Protein AF-A0A8H6ZY60-F1 (afdb_monomer)

Foldseek 3Di:
DPPPDDPVNFVVCLVPDDADAADADPPLADPPDPFPPPQPCLDPVSPPPDQDQDPCPVVVVVVVLVVLVVVCVVVVQDAADADPPFLACGPVQSVVCPQPSHFQWQQSVLSSCCSRVVSNCQQVVCCRPFFVNQNGRHGQWHFDQQDDDPDPVSDDSGNNKTFTFFDDDPRFGDDDPSSVVRGDPVSSVVNRVCCVPPRGPDMDGGGGPHPVVVVVVCVSNVNDPDPPDPDDPDDPPDDDRPDDDDDPPPDDDDPDDDDDDDDDDDD

pLDDT: mean 73.08, std 19.53, range [29.48, 95.81]

Secondary structure (DSSP, 8-state):
--TT--HHHHHHHHHTPPPPPPBPPTT-TT-----------SSTTSS-S-----TTHHHHHHHHHHHHHHHHHHTT-PPPP--TT-----HHHHHH-----B--SHHHHHHHHIIIIIHHHHHHHIIIII-TT-SS---SSEEEE----SSGGG--SSTTEEEEE--EETTEE---HHHHHHS-HHHHHHHHHHHHH-SEEEEEE---SSHHHHHHHHHHTTPPPPTTS---------PPPSS------------------------

Mean predicted aligned error: 12.68 Å

Organism: Pleurotus ostreatus (NCBI:txid5322)

Sequence (267 aa):
MNPDLTFDEKIQALLEYNPPSVQVPPGSEDVEQPLSFYDKHLSSNLGLKRVVHLPTLLHSMLKAMDTCLDFIDAHKIDLPLITHGDDFPSKCRREILNADTESIDASSIAQLYTETTGGNCEAVSPMLFLTPRCSMWLPAFGFTRNYMADNPADQAFTVEEYSVCLDIEDKDIFLYPEVKECLTDDKLQLLRRLLKRDRRLATWEFLPYTTQAIAVIQNLGGAKPSSSRTTTPFKMSTYPPIGKFHLPVFAGQKIDDIPTSSISSAA

Solvent-accessible surface area (backbone atoms only — not comparable to full-atom values): 16766 Å² total; per-residue (Å²): 131,80,89,78,68,52,70,67,55,52,52,48,56,52,75,70,57,72,73,83,70,81,34,74,55,90,89,60,77,80,70,83,63,76,79,74,78,49,70,72,46,87,41,86,87,61,53,86,87,74,88,74,73,61,87,57,51,64,59,54,54,51,52,52,51,51,53,36,51,50,50,36,61,77,66,68,54,71,66,50,75,92,56,95,87,45,58,56,66,41,69,68,56,59,68,67,53,77,61,63,42,68,26,78,37,23,61,43,45,43,47,37,42,38,72,46,57,40,50,41,44,26,13,50,50,32,28,59,74,66,24,50,75,24,78,60,38,49,53,55,42,43,75,38,72,50,59,82,42,98,44,82,90,49,54,47,70,42,98,46,34,31,29,39,26,62,43,70,48,100,93,41,78,43,61,51,69,64,54,54,73,45,41,50,72,68,55,52,51,47,52,54,52,39,52,73,74,43,49,60,77,45,77,47,78,46,63,34,80,40,77,66,47,54,49,50,56,42,52,65,64,67,51,77,75,70,94,82,62,92,70,74,77,86,71,83,78,78,71,79,70,90,65,86,81,77,74,81,80,76,74,81,78,80,91,76,86,82,85,86,79,81,88,79,88,79,135

Radius of gyration: 24.46 Å; Cα contacts (8 Å, |Δi|>4): 277; chains: 1; bounding box: 63×47×92 Å

Structure (mmCIF, N/CA/C/O backbone):
data_AF-A0A8H6ZY60-F1
#
_entry.id   AF-A0A8H6ZY60-F1
#
loop_
_atom_site.group_PDB
_atom_site.id
_atom_site.type_symbol
_atom_site.label_atom_id
_atom_site.label_alt_id
_atom_site.label_comp_id
_atom_site.label_asym_id
_atom_site.label_entity_id
_atom_site.label_seq_id
_atom_site.pdbx_PDB_ins_code
_atom_site.Cartn_x
_atom_site.Cartn_y
_atom_site.Cartn_z
_atom_site.occupancy
_atom_site.B_iso_or_equiv
_atom_site.auth_seq_id
_atom_site.auth_comp_id
_atom_site.auth_asym_id
_atom_site.auth_atom_id
_atom_site.pdbx_PDB_model_num
ATOM 1 N N . MET A 1 1 ? -12.833 21.192 -3.167 1.00 49.38 1 MET A N 1
ATOM 2 C CA . MET A 1 1 ? -13.636 19.983 -2.879 1.00 49.38 1 MET A CA 1
ATOM 3 C C . MET A 1 1 ? -14.991 20.162 -3.527 1.00 49.38 1 MET A C 1
ATOM 5 O O . MET A 1 1 ? -15.616 21.178 -3.258 1.00 49.38 1 MET A O 1
ATOM 9 N N . ASN A 1 2 ? -15.409 19.241 -4.397 1.00 44.22 2 ASN A N 1
ATOM 10 C CA . ASN A 1 2 ? -16.769 19.261 -4.928 1.00 44.22 2 ASN A CA 1
ATOM 11 C C . ASN A 1 2 ? -17.702 18.771 -3.801 1.00 44.22 2 ASN A C 1
ATOM 13 O O . ASN A 1 2 ? -17.502 17.644 -3.341 1.00 44.22 2 ASN A O 1
ATOM 17 N N . PRO A 1 3 ? -18.618 19.601 -3.280 1.00 56.59 3 PRO A N 1
ATOM 18 C CA . PRO A 1 3 ? -19.391 19.293 -2.073 1.00 56.59 3 PRO A CA 1
ATOM 19 C C . PRO A 1 3 ? -20.421 18.160 -2.240 1.00 56.59 3 PRO A C 1
ATOM 21 O O . PRO A 1 3 ? -21.046 17.781 -1.255 1.00 56.59 3 PRO A O 1
ATOM 24 N N . ASP A 1 4 ? -20.553 17.580 -3.436 1.00 66.38 4 ASP A N 1
ATOM 25 C CA . ASP A 1 4 ? -21.738 16.794 -3.798 1.00 66.38 4 ASP A CA 1
ATOM 26 C C . ASP A 1 4 ? -21.569 15.268 -3.765 1.00 66.38 4 ASP A C 1
ATOM 28 O O . ASP A 1 4 ? -22.559 14.564 -3.925 1.00 66.38 4 ASP A O 1
ATOM 32 N N . LEU A 1 5 ? -20.359 14.730 -3.556 1.00 73.06 5 LEU A N 1
ATOM 33 C CA . LEU A 1 5 ? -20.194 13.272 -3.467 1.00 73.06 5 LEU A CA 1
ATOM 34 C C . LEU A 1 5 ? -20.510 12.773 -2.054 1.00 73.06 5 LEU A C 1
ATOM 36 O O . LEU A 1 5 ? -19.875 13.185 -1.073 1.00 73.06 5 LEU A O 1
ATOM 40 N N . THR A 1 6 ? -21.451 11.840 -1.974 1.00 82.88 6 THR A N 1
ATOM 41 C CA . THR A 1 6 ? -21.757 11.042 -0.786 1.00 82.88 6 THR A CA 1
ATOM 42 C C . THR A 1 6 ? -20.541 10.217 -0.346 1.00 82.88 6 THR A C 1
ATOM 44 O O . THR A 1 6 ? -19.546 10.083 -1.064 1.00 82.88 6 THR A O 1
ATOM 47 N N . PHE A 1 7 ? -20.581 9.685 0.877 1.00 77.31 7 PHE A N 1
ATOM 48 C CA . PHE A 1 7 ? -19.508 8.834 1.394 1.00 77.31 7 PHE A CA 1
ATOM 49 C C . PHE A 1 7 ? -19.309 7.579 0.528 1.00 77.31 7 PHE A C 1
ATOM 51 O O . PHE A 1 7 ? -18.185 7.314 0.097 1.00 77.31 7 PHE A O 1
ATOM 58 N N . ASP A 1 8 ? -20.399 6.889 0.190 1.00 78.06 8 ASP A N 1
ATOM 59 C CA . ASP A 1 8 ? -20.370 5.683 -0.641 1.00 78.06 8 ASP A CA 1
ATOM 60 C C . ASP A 1 8 ? -19.771 5.965 -2.021 1.00 78.06 8 ASP A C 1
ATOM 62 O O . ASP A 1 8 ? -18.897 5.232 -2.478 1.00 78.06 8 ASP A O 1
ATOM 66 N N . GLU A 1 9 ? -20.136 7.089 -2.646 1.00 81.31 9 GLU A N 1
ATOM 67 C CA . GLU A 1 9 ? -19.557 7.498 -3.929 1.00 81.31 9 GLU A CA 1
ATOM 68 C C . GLU A 1 9 ? -18.053 7.786 -3.831 1.00 81.31 9 GLU A C 1
ATOM 70 O O . GLU A 1 9 ? -17.316 7.536 -4.784 1.00 81.31 9 GLU A O 1
ATOM 75 N N . LYS A 1 10 ? -17.554 8.294 -2.695 1.00 78.69 10 LYS A N 1
ATOM 76 C CA . LYS A 1 10 ? -16.110 8.522 -2.499 1.00 78.69 10 LYS A CA 1
ATOM 77 C C . LYS A 1 10 ? -15.341 7.211 -2.362 1.00 78.69 10 LYS A C 1
ATOM 79 O O . LYS A 1 10 ? -14.251 7.103 -2.928 1.00 78.69 10 LYS A O 1
ATOM 84 N N . ILE A 1 11 ? -15.891 6.240 -1.630 1.00 77.81 11 ILE A N 1
ATOM 85 C CA . ILE A 1 11 ? -15.303 4.902 -1.489 1.00 77.81 11 ILE A CA 1
ATOM 86 C C . ILE A 1 11 ? -15.351 4.168 -2.827 1.00 77.81 11 ILE A C 1
ATOM 88 O O . ILE A 1 11 ? -14.326 3.667 -3.283 1.00 77.81 11 ILE A O 1
ATOM 92 N N . GLN A 1 12 ? -16.491 4.186 -3.514 1.00 80.31 12 GLN A N 1
ATOM 93 C CA . GLN A 1 12 ? -16.622 3.599 -4.843 1.00 80.31 12 GLN A CA 1
ATOM 94 C C . GLN A 1 12 ? -15.644 4.238 -5.834 1.00 80.31 12 GLN A C 1
ATOM 96 O O . GLN A 1 12 ? -14.894 3.528 -6.494 1.00 80.31 12 GLN A O 1
ATOM 101 N N . ALA A 1 13 ? -15.542 5.570 -5.869 1.00 79.25 13 ALA A N 1
ATOM 102 C CA . ALA A 1 13 ? -14.594 6.264 -6.738 1.00 79.25 13 ALA A CA 1
ATOM 103 C C . ALA A 1 13 ? -13.123 5.963 -6.410 1.00 79.25 13 ALA A C 1
ATOM 105 O O . ALA A 1 13 ? -12.253 6.215 -7.242 1.00 79.25 13 ALA A O 1
ATOM 106 N N . LEU A 1 14 ? -12.809 5.519 -5.191 1.00 80.44 14 LEU A N 1
ATOM 107 C CA . LEU A 1 14 ? -11.483 5.024 -4.835 1.00 80.44 14 LEU A CA 1
ATOM 108 C C . LEU A 1 14 ? -11.280 3.585 -5.329 1.00 80.44 14 LEU A C 1
ATOM 110 O O . LEU A 1 14 ? -10.232 3.295 -5.891 1.00 80.44 14 LEU A O 1
ATOM 114 N N . LEU A 1 15 ? -12.260 2.702 -5.141 1.00 78.88 15 LEU A N 1
ATOM 115 C CA . LEU A 1 15 ? -12.177 1.304 -5.579 1.00 78.88 15 LEU A CA 1
ATOM 116 C C . LEU A 1 15 ? -12.172 1.167 -7.109 1.00 78.88 15 LEU A C 1
ATOM 118 O O . LEU A 1 15 ? -11.542 0.265 -7.649 1.00 78.88 15 LEU A O 1
ATOM 122 N N . GLU A 1 16 ? -12.841 2.082 -7.806 1.00 81.62 16 GLU A N 1
ATOM 123 C CA . GLU A 1 16 ? -12.871 2.163 -9.270 1.00 81.62 16 GLU A CA 1
ATOM 124 C C . GLU A 1 16 ? -11.718 2.994 -9.850 1.00 81.62 16 GLU A C 1
ATOM 126 O O . GLU A 1 16 ? -11.577 3.099 -11.072 1.00 81.62 16 GLU A O 1
ATOM 131 N N . TYR A 1 17 ? -10.894 3.614 -8.998 1.00 82.56 17 TYR A N 1
ATOM 132 C CA . TYR A 1 17 ? -9.758 4.393 -9.465 1.00 82.56 17 TYR A CA 1
ATOM 133 C C . TYR A 1 17 ? -8.741 3.478 -10.146 1.00 82.56 17 TYR A C 1
ATOM 135 O O . TYR A 1 17 ? -8.116 2.627 -9.515 1.00 82.56 17 TYR A O 1
ATOM 143 N N . ASN A 1 18 ? -8.533 3.720 -11.436 1.00 82.06 18 ASN A N 1
ATOM 144 C CA . ASN A 1 18 ? -7.430 3.145 -12.184 1.00 82.06 18 ASN A CA 1
ATOM 145 C C . ASN A 1 18 ? -6.310 4.189 -12.273 1.00 82.06 18 ASN A C 1
ATOM 147 O O . ASN A 1 18 ? -6.571 5.298 -12.754 1.00 82.06 18 ASN A O 1
ATOM 151 N N . PRO A 1 19 ? -5.083 3.874 -11.821 1.00 82.50 19 PRO A N 1
ATOM 152 C CA . PRO A 1 19 ? -3.960 4.782 -11.979 1.00 82.50 19 PRO A CA 1
ATOM 153 C C . PRO A 1 19 ? -3.688 5.046 -13.471 1.00 82.50 19 PRO A C 1
ATOM 155 O O . PRO A 1 19 ? -3.993 4.192 -14.315 1.00 82.50 19 PRO A O 1
ATOM 158 N N . PRO A 1 20 ? -3.124 6.215 -13.823 1.00 83.62 20 PRO A N 1
ATOM 159 C CA . PRO A 1 20 ? -2.711 6.500 -15.189 1.00 83.62 20 PRO A CA 1
ATOM 160 C C . PRO A 1 20 ? -1.810 5.395 -15.746 1.00 83.62 20 PRO A C 1
ATOM 162 O O . PRO A 1 20 ? -0.970 4.837 -15.040 1.00 83.62 20 PRO A O 1
ATOM 165 N N . SER A 1 21 ? -1.980 5.078 -17.029 1.00 84.31 21 SER A N 1
ATOM 166 C CA . SER A 1 21 ? -1.077 4.147 -17.707 1.00 84.31 21 SER A CA 1
ATOM 167 C C . SER A 1 21 ? 0.303 4.778 -17.875 1.00 84.31 21 SER A C 1
ATOM 169 O O . SER A 1 21 ? 0.403 5.958 -18.211 1.00 84.31 21 SER A O 1
ATOM 171 N N . VAL A 1 22 ? 1.350 3.972 -17.691 1.00 84.12 22 VAL A N 1
ATOM 172 C CA . VAL A 1 22 ? 2.732 4.370 -17.984 1.00 84.12 22 VAL A CA 1
ATOM 173 C C . VAL A 1 22 ? 2.845 4.733 -19.464 1.00 84.12 22 VAL A C 1
ATOM 175 O O . VAL A 1 22 ? 2.424 3.963 -20.332 1.00 84.12 22 VAL A O 1
ATOM 178 N N . GLN A 1 23 ? 3.417 5.899 -19.748 1.00 83.56 23 GLN A N 1
ATOM 179 C CA . GLN A 1 23 ? 3.698 6.382 -21.092 1.00 83.56 23 GLN A CA 1
ATOM 180 C C . GLN A 1 23 ? 5.201 6.321 -21.353 1.00 83.56 23 GLN A C 1
ATOM 182 O O . GLN A 1 23 ? 6.017 6.699 -20.515 1.00 83.56 23 GLN A O 1
ATOM 187 N N . VAL A 1 24 ? 5.558 5.835 -22.539 1.00 78.69 24 VAL A N 1
ATOM 188 C CA . VAL A 1 24 ? 6.939 5.829 -23.026 1.00 78.69 24 VAL A CA 1
ATOM 189 C C . VAL A 1 24 ? 7.181 7.159 -23.735 1.00 78.69 24 VAL A C 1
ATOM 191 O O . VAL A 1 24 ? 6.472 7.439 -24.708 1.00 78.69 24 VAL A O 1
ATOM 194 N N . PRO A 1 25 ? 8.151 7.980 -23.300 1.00 78.88 25 PRO A N 1
ATOM 195 C CA . PRO A 1 25 ? 8.424 9.256 -23.944 1.00 78.88 25 PRO A CA 1
ATOM 196 C C . PRO A 1 25 ? 8.783 9.097 -25.425 1.00 78.88 25 PRO A C 1
ATOM 198 O O . PRO A 1 25 ? 9.515 8.167 -25.794 1.00 78.88 25 PRO A O 1
ATOM 201 N N . PRO A 1 26 ? 8.332 10.008 -26.299 1.00 74.69 26 PRO A N 1
ATOM 202 C CA . PRO A 1 26 ? 8.680 9.964 -27.713 1.00 74.69 26 PRO A CA 1
ATOM 203 C C . PRO A 1 26 ? 10.204 10.055 -27.902 1.00 74.69 26 PRO A C 1
ATOM 205 O O . PRO A 1 26 ? 10.855 10.962 -27.389 1.00 74.69 26 PRO A O 1
ATOM 208 N N . GLY A 1 27 ? 10.781 9.109 -28.650 1.00 71.56 27 GLY A N 1
ATOM 209 C CA . GLY A 1 27 ? 12.230 9.035 -28.891 1.00 71.56 27 GLY A CA 1
ATOM 210 C C . GLY A 1 27 ? 13.021 8.221 -27.863 1.00 71.56 27 GLY A C 1
ATOM 211 O O . GLY A 1 27 ? 14.239 8.132 -27.987 1.00 71.56 27 GLY A O 1
ATOM 212 N N . SER A 1 28 ? 12.354 7.589 -26.893 1.00 67.25 28 SER A N 1
ATOM 213 C CA . SER A 1 28 ? 12.982 6.632 -25.967 1.00 67.25 28 SER A CA 1
ATOM 214 C C . SER A 1 28 ? 12.952 5.176 -26.464 1.00 67.25 28 SER A C 1
ATOM 216 O O . SER A 1 28 ? 13.208 4.252 -25.692 1.00 67.25 28 SER A O 1
ATOM 218 N N . GLU A 1 29 ? 12.663 4.966 -27.758 1.00 58.81 29 GLU A N 1
ATOM 219 C CA . GLU A 1 29 ? 12.621 3.640 -28.382 1.00 58.81 29 GLU A CA 1
ATOM 220 C C . GLU A 1 29 ? 13.945 2.889 -28.172 1.00 58.81 29 GLU A C 1
ATOM 222 O O . GLU A 1 29 ? 15.006 3.327 -28.615 1.00 58.81 29 GLU A O 1
ATOM 227 N N . ASP A 1 30 ? 13.849 1.753 -27.475 1.00 59.09 30 ASP A N 1
ATOM 228 C CA . ASP A 1 30 ? 14.901 0.752 -27.286 1.00 59.09 30 ASP A CA 1
ATOM 229 C C . ASP A 1 30 ? 16.263 1.305 -26.837 1.00 59.09 30 ASP A C 1
ATOM 231 O O . ASP A 1 30 ? 17.322 0.865 -27.296 1.00 59.09 30 ASP A O 1
ATOM 235 N N . VAL A 1 31 ? 16.276 2.204 -25.846 1.00 57.28 31 VAL A N 1
ATOM 236 C CA . VAL A 1 31 ? 17.469 2.266 -24.995 1.00 57.28 31 VAL A CA 1
ATOM 237 C C . VAL A 1 31 ? 17.529 0.923 -24.274 1.00 57.28 31 VAL A C 1
ATOM 239 O O . VAL A 1 31 ? 16.759 0.685 -23.343 1.00 57.28 31 VAL A O 1
ATOM 242 N N . GLU A 1 32 ? 18.408 0.027 -24.736 1.00 58.25 32 GLU A N 1
ATOM 243 C CA . GLU A 1 32 ? 18.804 -1.188 -24.021 1.00 58.25 32 GLU A CA 1
ATOM 244 C C . GLU A 1 32 ? 19.433 -0.766 -22.688 1.00 58.25 32 GLU A C 1
ATOM 246 O O . GLU A 1 32 ? 20.651 -0.722 -22.512 1.00 58.25 32 GLU A O 1
ATOM 251 N N . GLN A 1 33 ? 18.590 -0.389 -21.730 1.00 56.94 33 GLN A N 1
ATOM 252 C CA . GLN A 1 33 ? 19.012 -0.256 -20.359 1.00 56.94 33 GLN A CA 1
ATOM 253 C C . GLN A 1 33 ? 19.300 -1.672 -19.880 1.00 56.94 33 GLN A C 1
ATOM 255 O O . GLN A 1 33 ? 18.417 -2.532 -19.980 1.00 56.94 33 GLN A O 1
ATOM 260 N N . PRO A 1 34 ? 20.512 -1.940 -19.364 1.00 56.75 34 PRO A N 1
ATOM 261 C CA . PRO A 1 34 ? 20.781 -3.211 -18.728 1.00 56.75 34 PRO A CA 1
ATOM 262 C C . PRO A 1 34 ? 19.689 -3.420 -17.688 1.00 56.75 34 PRO A C 1
ATOM 264 O O . PRO A 1 34 ? 19.538 -2.586 -16.788 1.00 56.75 34 PRO A O 1
ATOM 267 N N . LEU A 1 35 ? 18.905 -4.495 -17.837 1.00 56.91 35 LEU A N 1
ATOM 268 C CA . LEU A 1 35 ? 17.944 -4.878 -16.817 1.00 56.91 35 LEU A CA 1
ATOM 269 C C . LEU A 1 35 ? 18.726 -5.075 -15.538 1.00 56.91 35 LEU A C 1
ATOM 271 O O . LEU A 1 35 ? 19.411 -6.076 -15.332 1.00 56.91 35 LEU A O 1
ATOM 275 N N . SER A 1 36 ? 18.624 -4.061 -14.700 1.00 52.34 36 SER A N 1
ATOM 276 C CA . SER A 1 36 ? 19.299 -3.953 -13.432 1.00 52.34 36 SER A CA 1
ATOM 277 C C . SER A 1 36 ? 18.540 -4.786 -12.411 1.00 52.34 36 SER A C 1
ATOM 279 O O . SER A 1 36 ? 18.364 -4.358 -11.282 1.00 52.34 36 SER A O 1
ATOM 281 N N . PHE A 1 37 ? 18.173 -6.022 -12.773 1.00 50.75 37 PHE A N 1
ATOM 282 C CA . PHE A 1 37 ? 18.074 -7.094 -11.793 1.00 50.75 37 PHE A CA 1
ATOM 283 C C . PHE A 1 37 ? 19.510 -7.437 -11.382 1.00 50.75 37 PHE A C 1
ATOM 285 O O . PHE A 1 37 ? 20.023 -8.532 -11.614 1.00 50.75 37 PHE A O 1
ATOM 292 N N . TYR A 1 38 ? 20.220 -6.431 -10.864 1.00 48.06 38 TYR A N 1
ATOM 293 C CA . TYR A 1 38 ? 21.445 -6.644 -10.141 1.00 48.06 38 TYR A CA 1
ATOM 294 C C . TYR A 1 38 ? 21.001 -7.323 -8.866 1.00 48.06 38 TYR A C 1
ATOM 296 O O . TYR A 1 38 ? 20.757 -6.692 -7.843 1.00 48.06 38 TYR A O 1
ATOM 304 N N . ASP A 1 39 ? 20.966 -8.643 -8.943 1.00 46.72 39 ASP A N 1
ATOM 305 C CA . ASP A 1 39 ? 21.432 -9.452 -7.848 1.00 46.72 39 ASP A CA 1
ATOM 306 C C . ASP A 1 39 ? 22.795 -8.867 -7.450 1.00 46.72 39 ASP A C 1
ATOM 308 O O . ASP A 1 39 ? 23.844 -9.254 -7.967 1.00 46.72 39 ASP A O 1
ATOM 312 N N . LYS A 1 40 ? 22.826 -7.942 -6.480 1.00 43.06 40 LYS A N 1
ATOM 313 C CA . LYS A 1 40 ? 24.041 -7.628 -5.706 1.00 43.06 40 LYS A CA 1
ATOM 314 C C . LYS A 1 40 ? 24.437 -8.818 -4.828 1.00 43.06 40 LYS A C 1
ATOM 316 O O . LYS A 1 40 ? 25.048 -8.689 -3.770 1.00 43.06 40 LYS A O 1
ATOM 321 N N . HIS A 1 41 ? 24.093 -10.017 -5.261 1.00 48.09 41 HIS A N 1
ATOM 322 C CA . HIS A 1 41 ? 24.583 -11.262 -4.761 1.00 48.09 41 HIS A CA 1
ATOM 323 C C . HIS A 1 41 ? 26.020 -11.380 -5.243 1.00 48.09 41 HIS A C 1
ATOM 325 O O . HIS A 1 41 ? 26.348 -12.006 -6.243 1.00 48.09 41 HIS A O 1
ATOM 331 N N . LEU A 1 42 ? 26.906 -10.787 -4.444 1.00 49.41 42 LEU A N 1
ATOM 332 C CA . LEU A 1 42 ? 28.361 -10.940 -4.480 1.00 49.41 42 LEU A CA 1
ATOM 333 C C . LEU A 1 42 ? 28.811 -12.422 -4.390 1.00 49.41 42 LEU A C 1
ATOM 335 O O . LEU A 1 42 ? 30.005 -12.713 -4.380 1.00 49.41 42 LEU A O 1
ATOM 339 N N . SER A 1 43 ? 27.865 -13.365 -4.304 1.00 50.69 43 SER A N 1
ATOM 340 C CA . SER A 1 43 ? 28.046 -14.807 -4.234 1.00 50.69 43 SER A CA 1
ATOM 341 C C . SER A 1 43 ? 26.867 -15.530 -4.900 1.00 50.69 43 SER A C 1
ATOM 343 O O . SER A 1 43 ? 25.708 -15.241 -4.603 1.00 50.69 43 SER A O 1
ATOM 345 N N . SER A 1 44 ? 27.159 -16.541 -5.724 1.00 55.75 44 SER A N 1
ATOM 346 C CA . SER A 1 44 ? 26.180 -17.443 -6.363 1.00 55.75 44 SER A CA 1
ATOM 347 C C . SER A 1 44 ? 25.240 -18.144 -5.374 1.00 55.75 44 SER A C 1
ATOM 349 O O . SER A 1 44 ? 24.188 -18.648 -5.758 1.00 55.75 44 SER A O 1
ATOM 351 N N . ASN A 1 45 ? 25.600 -18.163 -4.091 1.00 53.88 45 ASN A N 1
ATOM 352 C CA . ASN A 1 45 ? 24.815 -18.770 -3.020 1.00 53.88 45 ASN A CA 1
ATOM 353 C C . ASN A 1 45 ? 23.585 -17.942 -2.618 1.00 53.88 45 ASN A C 1
ATOM 355 O O . ASN A 1 45 ? 22.710 -18.473 -1.927 1.00 53.88 45 ASN A O 1
ATOM 359 N N . LEU A 1 46 ? 23.549 -16.663 -3.004 1.00 50.41 46 LEU A N 1
ATOM 360 C CA . LEU A 1 46 ? 22.462 -15.744 -2.683 1.00 50.41 46 LEU A CA 1
ATOM 361 C C . LEU A 1 46 ? 21.423 -15.635 -3.807 1.00 50.41 46 LEU A C 1
ATOM 363 O O . LEU A 1 46 ? 20.334 -15.169 -3.522 1.00 50.41 46 LEU A O 1
ATOM 367 N N . GLY A 1 47 ? 21.706 -16.144 -5.017 1.00 57.62 47 GLY A N 1
ATOM 368 C CA . GLY A 1 47 ? 20.758 -16.179 -6.140 1.00 57.62 47 GLY A CA 1
ATOM 369 C C . GLY A 1 47 ? 19.357 -16.620 -5.718 1.00 57.62 47 GLY A C 1
ATOM 370 O O . GLY A 1 47 ? 19.230 -17.574 -4.942 1.00 57.62 47 GLY A O 1
ATOM 371 N N . LEU A 1 48 ? 18.315 -15.956 -6.234 1.00 57.38 48 LEU A N 1
ATOM 372 C CA . LEU A 1 48 ? 16.916 -16.315 -5.979 1.00 57.38 48 LEU A CA 1
ATOM 373 C C . LEU A 1 48 ? 16.690 -17.815 -6.221 1.00 57.38 48 LEU A C 1
ATOM 375 O O . LEU A 1 48 ? 16.546 -18.279 -7.351 1.00 57.38 48 LEU A O 1
ATOM 379 N N . LYS A 1 49 ? 16.648 -18.598 -5.135 1.00 59.56 49 LYS A N 1
ATOM 380 C CA . LYS A 1 49 ? 16.596 -20.069 -5.213 1.00 59.56 49 LYS A CA 1
ATOM 381 C C . LYS A 1 49 ? 15.253 -20.582 -5.717 1.00 59.56 49 LYS A C 1
ATOM 383 O O . LYS A 1 49 ? 15.164 -21.718 -6.180 1.00 59.56 49 LYS A O 1
ATOM 388 N N . ARG A 1 50 ? 14.194 -19.783 -5.558 1.00 61.97 50 ARG A N 1
ATOM 389 C CA . ARG A 1 50 ? 12.824 -20.193 -5.858 1.00 61.97 50 ARG A CA 1
ATOM 390 C C . ARG A 1 50 ? 11.940 -18.990 -6.176 1.00 61.97 50 ARG A C 1
ATOM 392 O O . ARG A 1 50 ? 11.337 -18.407 -5.282 1.00 61.97 50 ARG A O 1
ATOM 399 N N . VAL A 1 51 ? 11.817 -18.671 -7.458 1.00 66.19 51 VAL A N 1
ATOM 400 C CA . VAL A 1 51 ? 10.750 -17.794 -7.951 1.00 66.19 51 VAL A CA 1
ATOM 401 C C . VAL A 1 51 ? 9.542 -18.677 -8.252 1.00 66.19 51 VAL A C 1
ATOM 403 O O . VAL A 1 51 ? 9.635 -19.603 -9.056 1.00 66.19 51 VAL A O 1
ATOM 406 N N . VAL A 1 52 ? 8.425 -18.448 -7.559 1.00 73.56 52 VAL A N 1
ATOM 407 C CA . VAL A 1 52 ? 7.167 -19.168 -7.797 1.00 73.56 52 VAL A CA 1
ATOM 408 C C . VAL A 1 52 ? 6.151 -18.179 -8.328 1.00 73.56 52 VAL A C 1
ATOM 410 O O . VAL A 1 52 ? 5.859 -17.180 -7.676 1.00 73.56 52 VAL A O 1
ATOM 413 N N . HIS A 1 53 ? 5.579 -18.478 -9.489 1.00 75.69 53 HIS A N 1
ATOM 414 C CA . HIS A 1 53 ? 4.420 -17.747 -9.966 1.00 75.69 53 HIS A CA 1
ATOM 415 C C . HIS A 1 53 ? 3.202 -18.103 -9.100 1.00 75.69 53 HIS A C 1
ATOM 417 O O . HIS A 1 53 ? 2.853 -19.278 -8.966 1.00 75.69 53 HIS A O 1
ATOM 423 N N . LEU A 1 54 ? 2.564 -17.092 -8.506 1.00 81.75 54 LEU A N 1
ATOM 424 C CA . LEU A 1 54 ? 1.363 -17.239 -7.681 1.00 81.75 54 LEU A CA 1
ATOM 425 C C . LEU A 1 54 ? 0.150 -16.654 -8.422 1.00 81.75 54 LEU A C 1
ATOM 427 O O . LEU A 1 54 ? -0.293 -15.554 -8.091 1.00 81.75 54 LEU A O 1
ATOM 431 N N . PRO A 1 55 ? -0.429 -17.372 -9.404 1.00 77.75 55 PRO A N 1
ATOM 432 C CA . PRO A 1 55 ? -1.542 -16.853 -10.207 1.00 77.75 55 PRO A CA 1
ATOM 433 C C . PRO A 1 55 ? -2.791 -16.546 -9.369 1.00 77.75 55 PRO A C 1
ATOM 435 O O . PRO A 1 55 ? -3.629 -15.745 -9.765 1.00 77.75 55 PRO A O 1
ATOM 438 N N . THR A 1 56 ? -2.921 -17.168 -8.195 1.00 86.88 56 THR A N 1
ATOM 439 C CA . THR A 1 56 ? -4.044 -16.955 -7.277 1.00 86.88 56 THR A CA 1
ATOM 440 C C . THR A 1 56 ? -3.841 -15.773 -6.336 1.00 86.88 56 THR A C 1
ATOM 442 O O . THR A 1 56 ? -4.754 -15.484 -5.573 1.00 86.88 56 THR A O 1
ATOM 445 N N . LEU A 1 57 ? -2.680 -15.102 -6.338 1.00 83.38 57 LEU A N 1
ATOM 446 C CA . LEU A 1 57 ? -2.381 -14.038 -5.373 1.00 83.38 57 LEU A CA 1
ATOM 447 C C . LEU A 1 57 ? -3.421 -12.917 -5.436 1.00 83.38 57 LEU A C 1
ATOM 449 O O . LEU A 1 57 ? -4.004 -12.577 -4.411 1.00 83.38 57 LEU A O 1
ATOM 453 N N . LEU A 1 58 ? -3.713 -12.418 -6.640 1.00 83.81 58 LEU A N 1
ATOM 454 C CA . LEU A 1 58 ? -4.720 -11.377 -6.841 1.00 83.81 58 LEU A CA 1
ATOM 455 C C . LEU A 1 58 ? -6.097 -11.825 -6.335 1.00 83.81 58 LEU A C 1
ATOM 457 O O . LEU A 1 58 ? -6.747 -11.100 -5.591 1.00 83.81 58 LEU A O 1
ATOM 461 N N . HIS A 1 59 ? -6.517 -13.045 -6.676 1.00 86.81 59 HIS A N 1
ATOM 462 C CA . HIS A 1 59 ? -7.790 -13.589 -6.205 1.00 86.81 59 HIS A CA 1
ATOM 463 C C . HIS A 1 59 ? -7.840 -13.705 -4.673 1.00 86.81 59 HIS A C 1
ATOM 465 O O . HIS A 1 59 ? -8.846 -13.354 -4.063 1.00 86.81 59 HIS A O 1
ATOM 471 N N . SER A 1 60 ? -6.752 -14.150 -4.040 1.00 89.25 60 SER A N 1
ATOM 472 C CA . SER A 1 60 ? -6.647 -14.225 -2.580 1.00 89.25 60 SER A CA 1
ATOM 473 C C . SER A 1 60 ? -6.707 -12.845 -1.920 1.00 89.25 60 SER A C 1
ATOM 475 O O . SER A 1 60 ? -7.340 -12.712 -0.877 1.00 89.25 60 SER A O 1
ATOM 477 N N . MET A 1 61 ? -6.079 -11.826 -2.517 1.00 85.31 61 MET A N 1
ATOM 478 C CA . MET A 1 61 ? -6.128 -10.446 -2.021 1.00 85.31 61 MET A CA 1
ATOM 479 C C . MET A 1 61 ? -7.538 -9.861 -2.124 1.00 85.31 61 MET A C 1
ATOM 481 O O . MET A 1 61 ? -8.034 -9.309 -1.146 1.00 85.31 61 MET A O 1
ATOM 485 N N . LEU A 1 62 ? -8.208 -10.044 -3.268 1.00 86.81 62 LEU A N 1
ATOM 486 C CA . LEU A 1 62 ? -9.594 -9.606 -3.458 1.00 86.81 62 LEU A CA 1
ATOM 487 C C . LEU A 1 62 ? -10.528 -10.28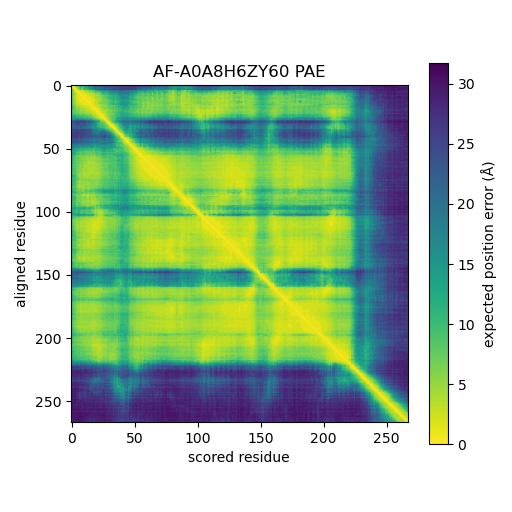5 -2.455 1.00 86.81 62 LEU A C 1
ATOM 489 O O . LEU A 1 62 ? -11.260 -9.609 -1.746 1.00 86.81 62 LEU A O 1
ATOM 493 N N . LYS A 1 63 ? -10.407 -11.605 -2.286 1.00 89.62 63 LYS A N 1
ATOM 494 C CA . LYS A 1 63 ? -11.202 -12.350 -1.303 1.00 89.62 63 LYS A CA 1
ATOM 495 C C . LYS A 1 63 ? -10.973 -11.868 0.134 1.00 89.62 63 LYS A C 1
ATOM 497 O O . LYS A 1 63 ? -11.905 -11.869 0.938 1.00 89.62 63 LYS A O 1
ATOM 502 N N . ALA A 1 64 ? -9.741 -11.495 0.485 1.00 88.81 64 ALA A N 1
ATOM 503 C CA . ALA A 1 64 ? -9.442 -10.932 1.799 1.00 88.81 64 ALA A CA 1
ATOM 504 C C . ALA A 1 64 ? -10.123 -9.567 1.992 1.00 88.81 64 ALA A C 1
ATOM 506 O O . ALA A 1 64 ? -10.676 -9.320 3.060 1.00 88.81 64 ALA A O 1
ATOM 507 N N . MET A 1 65 ? -10.133 -8.724 0.955 1.00 87.56 65 MET A N 1
ATOM 508 C CA . MET A 1 65 ? -10.853 -7.450 0.961 1.00 87.56 65 MET A CA 1
ATOM 509 C C . MET A 1 65 ? -12.366 -7.654 1.096 1.00 87.56 65 MET A C 1
ATOM 511 O O . MET A 1 65 ? -12.965 -7.049 1.980 1.00 87.56 65 MET A O 1
ATOM 515 N N . ASP A 1 66 ? -12.956 -8.561 0.312 1.00 89.50 66 ASP A N 1
ATOM 516 C CA . ASP A 1 66 ? -14.381 -8.910 0.402 1.00 89.50 66 ASP A CA 1
ATOM 517 C C . ASP A 1 66 ? -14.744 -9.363 1.822 1.00 89.50 66 ASP A C 1
ATOM 519 O O . ASP A 1 66 ? -15.697 -8.872 2.415 1.00 89.50 66 ASP A O 1
ATOM 523 N N . THR A 1 67 ? -13.911 -10.217 2.428 1.00 92.06 67 THR A N 1
ATOM 524 C CA . THR A 1 67 ? -14.118 -10.698 3.806 1.00 92.06 67 THR A CA 1
ATOM 525 C C . THR A 1 67 ? -14.126 -9.552 4.825 1.00 92.06 67 THR A C 1
ATOM 527 O O . THR A 1 67 ? -14.868 -9.593 5.807 1.00 92.06 67 THR A O 1
ATOM 530 N N . CYS A 1 68 ? -13.302 -8.522 4.620 1.00 90.38 68 CYS A N 1
ATOM 531 C CA . CYS A 1 68 ? -13.282 -7.346 5.486 1.00 90.38 68 CYS A CA 1
ATOM 532 C C . CYS A 1 68 ? -14.518 -6.467 5.304 1.00 90.38 68 CYS A C 1
ATOM 534 O O . CYS A 1 68 ? -15.073 -5.999 6.298 1.00 90.38 68 CYS A O 1
ATOM 536 N N . LEU A 1 69 ? -14.974 -6.279 4.066 1.00 89.69 69 LEU A N 1
ATOM 537 C CA . LEU A 1 69 ? -16.206 -5.545 3.781 1.00 89.69 69 LEU A CA 1
ATOM 538 C C . LEU A 1 69 ? -17.429 -6.273 4.358 1.00 89.69 69 LEU A C 1
ATOM 540 O O . LEU A 1 69 ? -18.239 -5.647 5.040 1.00 89.69 69 LEU A O 1
ATOM 544 N N . ASP A 1 70 ? -17.500 -7.596 4.199 1.00 91.56 70 ASP A N 1
ATOM 545 C CA . ASP A 1 70 ? -18.534 -8.440 4.809 1.00 91.56 70 ASP A CA 1
ATOM 546 C C . ASP A 1 70 ? -18.528 -8.312 6.338 1.00 91.56 70 ASP A C 1
ATOM 548 O O . ASP A 1 70 ? -19.579 -8.218 6.971 1.00 91.56 70 ASP A O 1
ATOM 552 N N . PHE A 1 71 ? -17.342 -8.280 6.958 1.00 91.81 71 PHE A N 1
ATOM 553 C CA . PHE A 1 71 ? -17.212 -8.084 8.401 1.00 91.81 71 PHE A CA 1
ATOM 554 C C . PHE A 1 71 ? -17.749 -6.716 8.843 1.00 91.81 71 PHE A C 1
ATOM 556 O O . PHE A 1 71 ? -18.472 -6.648 9.841 1.00 91.81 71 PHE A O 1
ATOM 563 N N . ILE A 1 72 ? -17.408 -5.648 8.117 1.00 92.00 72 ILE A N 1
ATOM 564 C CA . ILE A 1 72 ? -17.881 -4.281 8.381 1.00 92.00 72 ILE A CA 1
ATOM 565 C C . ILE A 1 72 ? -19.410 -4.224 8.292 1.00 92.00 72 ILE A C 1
ATOM 567 O O . ILE A 1 72 ? -20.052 -3.754 9.236 1.00 92.00 72 ILE A O 1
ATOM 571 N N . ASP A 1 73 ? -19.999 -4.769 7.223 1.00 91.50 73 ASP A N 1
ATOM 572 C CA . ASP A 1 73 ? -21.453 -4.771 7.039 1.00 91.50 73 ASP A CA 1
ATOM 573 C C . ASP A 1 73 ? -22.175 -5.631 8.088 1.00 91.50 73 ASP A C 1
ATOM 575 O O . ASP A 1 73 ? -23.165 -5.193 8.684 1.00 91.50 73 ASP A O 1
ATOM 579 N N . ALA A 1 74 ? -21.664 -6.832 8.381 1.00 94.88 74 ALA A N 1
ATOM 580 C CA . ALA A 1 74 ? -22.259 -7.737 9.365 1.00 94.88 74 ALA A CA 1
ATOM 581 C C . ALA A 1 74 ? -22.292 -7.130 10.775 1.00 94.88 74 ALA A C 1
ATOM 583 O O . ALA A 1 74 ? -23.230 -7.374 11.536 1.00 94.88 74 ALA A O 1
ATOM 584 N N . HIS A 1 75 ? -21.289 -6.318 11.118 1.00 93.69 75 HIS A N 1
ATOM 585 C CA . HIS A 1 75 ? -21.190 -5.651 12.416 1.00 93.69 75 HIS A CA 1
ATOM 586 C C . HIS A 1 75 ? -21.749 -4.226 12.415 1.00 93.69 75 HIS A C 1
ATOM 588 O O . HIS A 1 75 ? -21.674 -3.572 13.456 1.00 93.69 75 HIS A O 1
ATOM 594 N N . LYS A 1 76 ? -22.303 -3.757 11.286 1.00 93.56 76 LYS A N 1
ATOM 595 C CA . LYS A 1 76 ? -22.844 -2.400 11.116 1.00 93.56 76 LYS A CA 1
ATOM 596 C C . LYS A 1 76 ? -21.858 -1.338 11.601 1.00 93.56 76 LYS A C 1
ATOM 598 O O . LYS A 1 76 ? -22.197 -0.471 12.400 1.00 93.56 76 LYS A O 1
ATOM 603 N N . ILE A 1 77 ? -20.604 -1.483 11.175 1.00 91.56 77 ILE A N 1
ATOM 604 C CA . ILE A 1 77 ? -19.550 -0.532 11.508 1.00 91.56 77 ILE A CA 1
ATOM 605 C C . ILE A 1 77 ? -19.656 0.644 10.543 1.00 91.56 77 ILE A C 1
ATOM 607 O O . ILE A 1 77 ? -19.424 0.489 9.346 1.00 91.56 77 ILE A O 1
ATOM 611 N N . ASP A 1 78 ? -19.976 1.815 11.082 1.00 90.19 78 ASP A N 1
ATOM 612 C CA . ASP A 1 78 ? -19.941 3.060 10.325 1.00 90.19 78 ASP A CA 1
ATOM 613 C C . ASP A 1 78 ? -18.483 3.488 10.128 1.00 90.19 78 ASP A C 1
ATOM 615 O O . ASP A 1 78 ? -17.765 3.770 11.091 1.00 90.19 78 ASP A O 1
ATOM 619 N N . LEU A 1 79 ? -18.038 3.521 8.872 1.00 90.25 79 LEU A N 1
ATOM 620 C CA . LEU A 1 79 ? -16.726 4.059 8.526 1.00 90.25 79 LEU A CA 1
ATOM 621 C C . LEU A 1 79 ? -16.724 5.588 8.692 1.00 90.25 79 LEU A C 1
ATOM 623 O O . LEU A 1 79 ? -17.742 6.239 8.430 1.00 90.25 79 LEU A O 1
ATOM 627 N N . PRO A 1 80 ? -15.596 6.192 9.106 1.00 89.81 80 PRO A N 1
ATOM 628 C CA . PRO A 1 80 ? -15.556 7.620 9.367 1.00 89.81 80 PRO A CA 1
ATOM 629 C C . PRO A 1 80 ? -15.763 8.432 8.092 1.00 89.81 80 PRO A C 1
ATOM 631 O O . PRO A 1 80 ? -15.236 8.115 7.017 1.00 89.81 80 PRO A O 1
ATOM 634 N N . LEU A 1 81 ? -16.499 9.533 8.235 1.00 87.44 81 LEU A N 1
ATOM 635 C CA . LEU A 1 81 ? -16.637 10.519 7.173 1.00 87.44 81 LEU A CA 1
ATOM 636 C C . LEU A 1 81 ? -15.259 11.058 6.788 1.00 87.44 81 LEU A C 1
ATOM 638 O O . LEU A 1 81 ? -14.426 11.325 7.644 1.00 87.44 81 LEU A O 1
ATOM 642 N N . ILE A 1 82 ? -15.044 11.261 5.491 1.00 86.31 82 ILE A N 1
ATOM 643 C CA . ILE A 1 82 ? -13.800 11.849 4.987 1.00 86.31 82 ILE A CA 1
ATOM 644 C C . ILE A 1 82 ? -13.814 13.346 5.300 1.00 86.31 82 ILE A C 1
ATOM 646 O O . ILE A 1 82 ? -14.613 14.094 4.722 1.00 86.31 82 ILE A O 1
ATOM 650 N N . THR A 1 83 ? -12.928 13.771 6.192 1.00 81.31 83 THR A N 1
ATOM 651 C CA . THR A 1 83 ? -12.796 15.145 6.677 1.00 81.31 83 THR A CA 1
ATOM 652 C C . THR A 1 83 ? -11.523 15.823 6.167 1.00 81.31 83 THR A C 1
ATOM 654 O O . THR A 1 83 ? -10.636 15.208 5.575 1.00 81.31 83 THR A O 1
ATOM 657 N N . HIS A 1 84 ? -11.449 17.146 6.336 1.00 74.12 84 HIS A N 1
ATOM 658 C CA . HIS A 1 84 ? -10.246 17.902 6.000 1.00 74.12 84 HIS A CA 1
ATOM 659 C C . HIS A 1 84 ? -9.147 17.628 7.035 1.00 74.12 84 HIS A C 1
ATOM 661 O O . HIS A 1 84 ? -9.303 18.000 8.195 1.00 74.12 84 HIS A O 1
ATOM 667 N N . GLY A 1 85 ? -8.023 17.059 6.595 1.00 73.25 85 GLY A N 1
ATOM 668 C CA . GLY A 1 85 ? -6.907 16.670 7.465 1.00 73.25 85 GLY A CA 1
ATOM 669 C C . GLY A 1 85 ? -6.740 15.159 7.617 1.00 73.25 85 GLY A C 1
ATOM 670 O O . GLY A 1 85 ? -5.722 14.734 8.146 1.00 73.25 85 GLY A O 1
ATOM 671 N N . ASP A 1 86 ? -7.689 14.363 7.118 1.00 80.06 86 ASP A N 1
ATOM 672 C CA . ASP A 1 86 ? -7.492 12.923 6.954 1.00 80.06 86 ASP A CA 1
ATOM 673 C C . ASP A 1 86 ? -6.481 12.635 5.837 1.00 80.06 86 ASP A C 1
ATOM 675 O O . ASP A 1 86 ? -6.453 13.328 4.814 1.00 80.06 86 ASP A O 1
ATOM 679 N N . ASP A 1 87 ? -5.756 11.524 5.961 1.00 82.69 87 ASP A N 1
ATOM 680 C CA . ASP A 1 87 ? -4.873 11.015 4.906 1.00 82.69 87 ASP A CA 1
ATOM 681 C C . ASP A 1 87 ? -5.636 10.233 3.826 1.00 82.69 87 ASP A C 1
ATOM 683 O O . ASP A 1 87 ? -5.034 9.599 2.954 1.00 82.69 87 ASP A O 1
ATOM 687 N N . PHE A 1 88 ? -6.974 10.300 3.827 1.00 86.06 88 PHE A N 1
ATOM 688 C CA . PHE A 1 88 ? -7.786 9.639 2.816 1.00 86.06 88 PHE A CA 1
ATOM 689 C C . PHE A 1 88 ? -7.393 10.115 1.407 1.00 86.06 88 PHE A C 1
ATOM 691 O O . PHE A 1 88 ? -7.355 11.326 1.138 1.00 86.06 88 PHE A O 1
ATOM 698 N N . PRO A 1 89 ? -7.161 9.194 0.457 1.00 83.56 89 PRO A N 1
ATOM 699 C CA . PRO A 1 89 ? -6.811 9.530 -0.917 1.00 83.56 89 PRO A CA 1
ATOM 700 C C . PRO A 1 89 ? -8.006 10.085 -1.697 1.00 83.56 89 PRO A C 1
ATOM 702 O O . PRO A 1 89 ? -8.560 9.431 -2.576 1.00 83.56 89 PRO A O 1
ATOM 705 N N . SER A 1 90 ? -8.448 11.302 -1.380 1.00 82.00 90 SER A N 1
ATOM 706 C CA . SER A 1 90 ? -9.601 11.919 -2.038 1.00 82.00 90 SER A CA 1
ATOM 707 C C . SER A 1 90 ? -9.379 12.095 -3.545 1.00 82.00 90 SER A C 1
ATOM 709 O O . SER A 1 90 ? -8.248 12.228 -4.011 1.00 82.00 90 SER A O 1
ATOM 711 N N . LYS A 1 91 ? -10.470 12.185 -4.319 1.00 79.44 91 LYS A N 1
ATOM 712 C CA . LYS A 1 91 ? -10.403 12.510 -5.755 1.00 79.44 91 LYS A CA 1
ATOM 713 C C . LYS A 1 91 ? -9.567 13.769 -6.021 1.00 79.44 91 LYS A C 1
ATOM 715 O O . LYS A 1 91 ? -8.725 13.754 -6.904 1.00 79.44 91 LYS A O 1
ATOM 720 N N . CYS A 1 92 ? -9.728 14.804 -5.194 1.00 74.94 92 CYS A N 1
ATOM 721 C CA . CYS A 1 92 ? -8.945 16.037 -5.290 1.00 74.94 92 CYS A CA 1
ATOM 722 C C . CYS A 1 92 ? -7.442 15.784 -5.094 1.00 74.94 92 CYS A C 1
ATOM 724 O O . CYS A 1 92 ? -6.639 16.335 -5.835 1.00 74.94 92 CYS A O 1
ATOM 726 N N . ARG A 1 93 ? -7.052 14.938 -4.128 1.00 78.44 93 ARG A N 1
ATOM 727 C CA . ARG A 1 93 ? -5.644 14.551 -3.930 1.00 78.44 93 ARG A CA 1
ATOM 728 C C . ARG A 1 93 ? -5.102 13.837 -5.170 1.00 78.44 93 ARG A C 1
ATOM 730 O O . ARG A 1 93 ? -4.027 14.188 -5.634 1.00 78.44 93 ARG A O 1
ATOM 737 N N . ARG A 1 94 ? -5.874 12.906 -5.742 1.00 81.56 94 ARG A N 1
ATOM 738 C CA . ARG A 1 94 ? -5.501 12.163 -6.960 1.00 81.56 94 ARG A CA 1
ATOM 739 C C . ARG A 1 94 ? -5.423 13.038 -8.214 1.00 81.56 94 ARG A C 1
ATOM 741 O O . ARG A 1 94 ? -4.619 12.750 -9.083 1.00 81.56 94 ARG A O 1
ATOM 748 N N . GLU A 1 95 ? -6.239 14.085 -8.306 1.00 74.88 95 GLU A N 1
ATOM 749 C CA . GLU A 1 95 ? -6.198 15.059 -9.410 1.00 74.88 95 GLU A CA 1
ATOM 750 C C . GLU A 1 95 ? -5.045 16.062 -9.273 1.00 74.88 95 GLU A C 1
ATOM 752 O O . GLU A 1 95 ? -4.523 16.526 -10.280 1.00 74.88 95 GLU A O 1
ATOM 757 N N . ILE A 1 96 ? -4.654 16.412 -8.041 1.00 73.25 96 ILE A N 1
ATOM 758 C CA . ILE A 1 96 ? -3.506 17.294 -7.768 1.00 73.25 96 ILE A CA 1
ATOM 759 C C . ILE A 1 96 ? -2.180 16.558 -7.972 1.00 73.25 96 ILE A C 1
ATOM 761 O O . ILE A 1 96 ? -1.180 17.187 -8.320 1.00 73.25 96 ILE A O 1
ATOM 765 N N . LEU A 1 97 ? -2.164 15.243 -7.740 1.00 74.94 97 LEU A N 1
ATOM 766 C CA . LEU A 1 97 ? -1.035 14.381 -8.058 1.00 74.94 97 LEU A CA 1
ATOM 767 C C . LEU A 1 97 ? -0.807 14.396 -9.578 1.00 74.94 97 LEU A C 1
ATOM 769 O O . LEU A 1 97 ? -1.324 13.561 -10.315 1.00 74.94 97 LEU A O 1
ATOM 773 N N . ASN A 1 98 ? -0.004 15.358 -10.039 1.00 66.69 98 ASN A N 1
ATOM 774 C CA . ASN A 1 98 ? 0.604 15.390 -11.368 1.00 66.69 98 ASN A CA 1
ATOM 775 C C . ASN A 1 98 ? 1.714 14.337 -11.422 1.00 66.69 98 ASN A C 1
ATOM 777 O O . ASN A 1 98 ? 2.884 14.675 -11.602 1.00 66.69 98 ASN A O 1
ATOM 781 N N . ALA A 1 99 ? 1.350 13.079 -11.172 1.00 74.12 99 ALA A N 1
ATOM 782 C CA . ALA A 1 99 ? 2.294 11.986 -11.243 1.00 74.12 99 ALA A CA 1
ATOM 783 C C . ALA A 1 99 ? 2.833 11.945 -12.671 1.00 74.12 99 ALA A C 1
ATOM 785 O O . ALA A 1 99 ? 2.056 11.929 -13.633 1.00 74.12 99 ALA A O 1
ATOM 786 N N . ASP A 1 100 ? 4.154 11.993 -12.798 1.00 78.56 100 ASP A N 1
ATOM 787 C CA . ASP A 1 100 ? 4.790 11.959 -14.101 1.00 78.56 100 ASP A CA 1
ATOM 788 C C . ASP A 1 100 ? 4.518 10.596 -14.743 1.00 78.56 100 ASP A C 1
ATOM 790 O O . ASP A 1 100 ? 5.008 9.556 -14.297 1.00 78.56 100 ASP A O 1
ATOM 794 N N . THR A 1 101 ? 3.658 10.593 -15.761 1.00 81.06 101 THR A N 1
ATOM 795 C CA . THR A 1 101 ? 3.310 9.369 -16.482 1.00 81.06 101 THR A CA 1
ATOM 796 C C . THR A 1 101 ? 4.382 8.983 -17.488 1.00 81.06 101 THR A C 1
ATOM 798 O O . THR A 1 101 ? 4.354 7.861 -17.989 1.00 81.06 101 THR A O 1
ATOM 801 N N . GLU A 1 102 ? 5.301 9.896 -17.805 1.00 80.56 102 GLU A N 1
ATOM 802 C CA . GLU A 1 102 ? 6.459 9.632 -18.642 1.00 80.56 102 GLU A CA 1
ATOM 803 C C . GLU A 1 102 ? 7.522 8.923 -17.797 1.00 80.56 102 GLU A C 1
ATOM 805 O O . GLU A 1 102 ? 8.282 9.535 -17.054 1.00 80.56 102 GLU A O 1
ATOM 810 N N . SER A 1 103 ? 7.565 7.591 -17.873 1.00 74.25 103 SER A N 1
ATOM 811 C CA . SER A 1 103 ? 8.500 6.795 -17.071 1.00 74.25 103 SER A CA 1
ATOM 812 C C . SER A 1 103 ? 9.423 5.975 -17.964 1.00 74.25 103 SER A C 1
ATOM 814 O O . SER A 1 103 ? 8.982 5.121 -18.733 1.00 74.25 103 SER A O 1
ATOM 816 N N . ILE A 1 104 ? 10.724 6.232 -17.848 1.00 76.19 104 ILE A N 1
ATOM 817 C CA . ILE A 1 104 ? 11.774 5.581 -18.652 1.00 76.19 104 ILE A CA 1
ATOM 818 C C . ILE A 1 104 ? 12.588 4.565 -17.862 1.00 76.19 104 ILE A C 1
ATOM 820 O O . ILE A 1 104 ? 13.219 3.686 -18.446 1.00 76.19 104 ILE A O 1
ATOM 824 N N . ASP A 1 105 ? 12.591 4.681 -16.539 1.00 81.88 105 ASP A N 1
ATOM 825 C CA . ASP A 1 105 ? 13.417 3.875 -15.655 1.00 81.88 105 ASP A CA 1
ATOM 826 C C . ASP A 1 105 ? 12.587 3.261 -14.522 1.00 81.88 105 ASP A C 1
ATOM 828 O O . ASP A 1 105 ? 11.409 3.559 -14.326 1.00 81.88 105 ASP A O 1
ATOM 832 N N . ALA A 1 106 ? 13.192 2.333 -13.788 1.00 83.12 106 ALA A N 1
ATOM 833 C CA . ALA A 1 106 ? 12.525 1.669 -12.675 1.00 83.12 106 ALA A CA 1
ATOM 834 C C . ALA A 1 106 ? 12.139 2.647 -11.550 1.00 83.12 106 ALA A C 1
ATOM 836 O O . ALA A 1 106 ? 11.072 2.490 -10.960 1.00 83.12 106 ALA A O 1
ATOM 837 N N . SER A 1 107 ? 12.962 3.671 -11.290 1.00 83.56 107 SER A N 1
ATOM 838 C CA . SER A 1 107 ? 12.712 4.657 -10.231 1.00 83.56 107 SER A CA 1
ATOM 839 C C . SER A 1 107 ? 11.468 5.499 -10.522 1.00 83.56 107 SER A C 1
ATOM 841 O O . SER A 1 107 ? 10.663 5.720 -9.621 1.00 83.56 107 SER A O 1
ATOM 843 N N . SER A 1 108 ? 11.288 5.954 -11.763 1.00 85.19 108 SER A N 1
ATOM 844 C CA . SER A 1 108 ? 10.111 6.722 -12.194 1.00 85.19 108 SER A CA 1
ATOM 845 C C . SER A 1 108 ? 8.833 5.885 -12.126 1.00 85.19 108 SER A C 1
ATOM 847 O O . SER A 1 108 ? 7.817 6.357 -11.624 1.00 85.19 108 SER A O 1
ATOM 849 N N . ILE A 1 109 ? 8.891 4.605 -12.506 1.00 86.62 109 ILE A N 1
ATOM 850 C CA . ILE A 1 109 ? 7.748 3.684 -12.374 1.00 86.62 109 ILE A CA 1
ATOM 851 C C . ILE A 1 109 ? 7.408 3.435 -10.907 1.00 86.62 109 ILE A C 1
ATOM 853 O O . ILE A 1 109 ? 6.235 3.428 -10.532 1.00 86.62 109 ILE A O 1
ATOM 857 N N . ALA A 1 110 ? 8.422 3.233 -10.067 1.00 87.19 110 ALA A N 1
ATOM 858 C CA . ALA A 1 110 ? 8.223 3.037 -8.643 1.00 87.19 110 ALA A CA 1
ATOM 859 C C . ALA A 1 110 ? 7.626 4.281 -7.979 1.00 87.19 110 ALA A C 1
ATOM 861 O O . ALA A 1 110 ? 6.728 4.165 -7.142 1.00 87.19 110 ALA A O 1
ATOM 862 N N . GLN A 1 111 ? 8.082 5.471 -8.375 1.00 86.38 111 GLN A N 1
ATOM 863 C CA . GLN A 1 111 ? 7.517 6.738 -7.929 1.00 86.38 111 GLN A CA 1
ATOM 864 C C . GLN A 1 111 ? 6.055 6.872 -8.364 1.00 86.38 111 GLN A C 1
ATOM 866 O O . GLN A 1 111 ? 5.204 7.091 -7.506 1.00 86.38 111 GLN A O 1
ATOM 871 N N . LEU A 1 112 ? 5.739 6.634 -9.642 1.00 88.56 112 LEU A N 1
ATOM 872 C CA . LEU A 1 112 ? 4.363 6.644 -10.143 1.00 88.56 112 LEU A CA 1
ATOM 873 C C . LEU A 1 112 ? 3.476 5.668 -9.359 1.00 88.56 112 LEU A C 1
ATOM 875 O O . LEU A 1 112 ? 2.371 6.024 -8.948 1.00 88.56 112 LEU A O 1
ATOM 879 N N . TYR A 1 113 ? 3.949 4.445 -9.102 1.00 89.69 113 TYR A N 1
ATOM 880 C CA . TYR A 1 113 ? 3.211 3.469 -8.299 1.00 89.69 113 TYR A CA 1
ATOM 881 C C . TYR A 1 113 ? 3.010 3.950 -6.859 1.00 89.69 113 TYR A C 1
ATOM 883 O O . TYR A 1 113 ? 1.908 3.825 -6.328 1.00 89.69 113 TYR A O 1
ATOM 891 N N . THR A 1 114 ? 4.049 4.505 -6.233 1.00 87.75 114 THR A N 1
ATOM 892 C CA . THR A 1 114 ? 4.005 5.023 -4.857 1.00 87.75 114 THR A CA 1
ATOM 893 C C . THR A 1 114 ? 3.002 6.163 -4.736 1.00 87.75 114 THR A C 1
ATOM 895 O O . THR A 1 114 ? 2.157 6.148 -3.849 1.00 87.75 114 THR A O 1
ATOM 898 N N . GLU A 1 115 ? 3.050 7.123 -5.654 1.00 86.25 115 GLU A N 1
ATOM 899 C CA . GLU A 1 115 ? 2.192 8.308 -5.653 1.00 86.25 115 GLU A CA 1
ATOM 900 C C . GLU A 1 115 ? 0.731 7.981 -5.973 1.00 86.25 115 GLU A C 1
ATOM 902 O O . GLU A 1 115 ? -0.171 8.685 -5.523 1.00 86.25 115 GLU A O 1
ATOM 907 N N . THR A 1 116 ? 0.483 6.905 -6.723 1.00 87.62 116 THR A N 1
ATOM 908 C CA . THR A 1 116 ? -0.869 6.512 -7.129 1.00 87.62 116 THR A CA 1
ATOM 909 C C . THR A 1 116 ? -1.419 5.379 -6.272 1.00 87.62 116 THR A C 1
ATOM 911 O O . THR A 1 116 ? -2.329 5.577 -5.478 1.00 87.62 116 THR A O 1
ATOM 914 N N . THR A 1 117 ? -0.895 4.169 -6.425 1.00 87.69 117 THR A N 1
ATOM 915 C CA . THR A 1 117 ? -1.440 2.959 -5.804 1.00 87.69 117 THR A CA 1
ATOM 916 C C . THR A 1 117 ? -0.982 2.833 -4.356 1.00 87.69 117 THR A C 1
ATOM 918 O O . THR A 1 117 ? -1.814 2.641 -3.473 1.00 87.69 117 THR A O 1
ATOM 921 N N . GLY A 1 118 ? 0.322 2.993 -4.103 1.00 87.62 118 GLY A N 1
ATOM 922 C CA . GLY A 1 118 ? 0.921 2.876 -2.772 1.00 87.62 118 GLY A CA 1
ATOM 923 C C . GLY A 1 118 ? 0.259 3.812 -1.764 1.00 87.62 118 GLY A C 1
ATOM 924 O O . GLY A 1 118 ? -0.378 3.345 -0.823 1.00 87.62 118 GLY A O 1
ATOM 925 N N . GLY A 1 119 ? 0.313 5.119 -2.022 1.00 85.38 119 GLY A N 1
ATOM 926 C CA . GLY A 1 119 ? -0.240 6.148 -1.141 1.00 85.38 119 GLY A CA 1
ATOM 927 C C . GLY A 1 119 ? -1.755 6.051 -0.948 1.00 85.38 119 GLY A C 1
ATOM 928 O O . GLY A 1 119 ? -2.262 6.391 0.119 1.00 85.38 119 GLY A O 1
ATOM 929 N N . ASN A 1 120 ? -2.500 5.529 -1.930 1.00 85.31 120 ASN A N 1
ATOM 930 C CA . ASN A 1 120 ? -3.929 5.273 -1.746 1.00 85.31 120 ASN A CA 1
ATOM 931 C C . ASN A 1 120 ? -4.182 4.122 -0.761 1.00 85.31 120 ASN A C 1
ATOM 933 O O . ASN A 1 120 ? -5.130 4.167 0.025 1.00 85.31 120 ASN A O 1
ATOM 937 N N . CYS A 1 121 ? -3.346 3.084 -0.788 1.00 87.38 121 CYS A N 1
ATOM 938 C CA . CYS A 1 121 ? -3.495 1.923 0.080 1.00 87.38 121 CYS A CA 1
ATOM 939 C C . CYS A 1 121 ? -3.050 2.179 1.528 1.00 87.38 121 CYS A C 1
ATOM 941 O O . CYS A 1 121 ? -3.561 1.500 2.421 1.00 87.38 121 CYS A O 1
ATOM 943 N N . GLU A 1 122 ? -2.152 3.139 1.769 1.00 89.81 122 GLU A N 1
ATOM 944 C CA . GLU A 1 122 ? -1.572 3.421 3.092 1.00 89.81 122 GLU A CA 1
ATOM 945 C C . GLU A 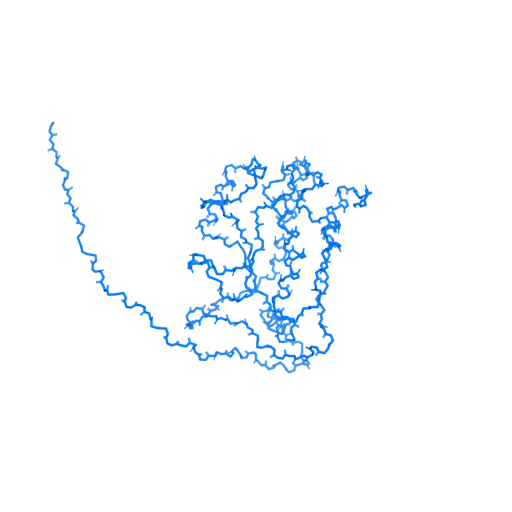1 122 ? -2.619 3.734 4.161 1.00 89.81 122 GLU A C 1
ATOM 947 O O . GLU A 1 122 ? -2.527 3.187 5.253 1.00 89.81 122 GLU A O 1
ATOM 952 N N . ALA A 1 123 ? -3.641 4.539 3.855 1.00 89.56 123 ALA A N 1
ATOM 953 C CA . ALA A 1 123 ? -4.715 4.857 4.805 1.00 89.56 123 ALA A CA 1
ATOM 954 C C . ALA A 1 123 ? -5.892 3.866 4.733 1.00 89.56 123 ALA A C 1
ATOM 956 O O . ALA A 1 123 ? -6.540 3.556 5.734 1.00 89.56 123 ALA A O 1
ATOM 957 N N . VAL A 1 124 ? -6.182 3.346 3.539 1.00 89.75 124 VAL A N 1
ATOM 958 C CA . VAL A 1 124 ? -7.392 2.548 3.289 1.00 89.75 124 VAL A CA 1
ATOM 959 C C . VAL A 1 124 ? -7.244 1.134 3.834 1.00 89.75 124 VAL A C 1
ATOM 961 O O . VAL A 1 124 ? -8.162 0.615 4.464 1.00 89.75 124 VAL A O 1
ATOM 964 N N . SER A 1 125 ? -6.081 0.511 3.639 1.00 89.75 125 SER A N 1
ATOM 965 C CA . SER A 1 125 ? -5.848 -0.854 4.110 1.00 89.75 125 SER A CA 1
ATOM 966 C C . SER A 1 125 ? -5.915 -0.955 5.646 1.00 89.75 125 SER A C 1
ATOM 968 O O . SER A 1 125 ? -6.707 -1.751 6.152 1.00 89.75 125 SER A O 1
ATOM 970 N N . PRO A 1 126 ? -5.211 -0.124 6.438 1.00 91.38 126 PRO A N 1
ATOM 971 C CA . PRO A 1 126 ? -5.365 -0.131 7.892 1.00 91.38 126 PRO A CA 1
ATOM 972 C C . PRO A 1 126 ? -6.798 0.098 8.357 1.00 91.38 126 PRO A C 1
ATOM 974 O O . PRO A 1 126 ? -7.261 -0.637 9.228 1.00 91.38 126 PRO A O 1
ATOM 977 N N . MET A 1 127 ? -7.515 1.054 7.755 1.00 92.69 127 MET A N 1
ATOM 978 C CA . MET A 1 127 ? -8.914 1.307 8.096 1.00 92.69 127 MET A CA 1
ATOM 979 C C . MET A 1 127 ? -9.757 0.039 7.928 1.00 92.69 127 MET A C 1
ATOM 981 O O . MET A 1 127 ? -10.433 -0.380 8.859 1.00 92.69 127 MET A O 1
ATOM 985 N N . LEU A 1 128 ? -9.674 -0.629 6.777 1.00 90.44 128 LEU A N 1
ATOM 986 C CA . LEU A 1 128 ? -10.520 -1.792 6.501 1.00 90.44 128 LEU A CA 1
ATOM 987 C C . LEU A 1 128 ? -10.100 -3.049 7.284 1.00 90.44 128 LEU A C 1
ATOM 989 O O . LEU A 1 128 ? -10.955 -3.809 7.738 1.00 90.44 128 LEU A O 1
ATOM 993 N N . PHE A 1 129 ? -8.796 -3.283 7.455 1.00 89.56 129 PHE A N 1
ATOM 994 C CA . PHE A 1 129 ? -8.274 -4.543 8.001 1.00 89.56 129 PHE A CA 1
ATOM 995 C C . PHE A 1 129 ? -7.943 -4.479 9.498 1.00 89.56 129 PHE A C 1
ATOM 997 O O . PHE A 1 129 ? -8.154 -5.447 10.238 1.00 89.56 129 PHE A O 1
ATOM 1004 N N . LEU A 1 130 ? -7.392 -3.361 9.969 1.00 91.62 130 LEU A N 1
ATOM 1005 C CA . LEU A 1 130 ? -6.879 -3.240 11.332 1.00 91.62 130 LEU A CA 1
ATOM 1006 C C . LEU A 1 130 ? -7.857 -2.522 12.252 1.00 91.62 130 LEU A C 1
ATOM 1008 O O . LEU A 1 130 ? -8.192 -3.068 13.310 1.00 91.62 130 LEU A O 1
ATOM 1012 N N . THR A 1 131 ? -8.322 -1.345 11.846 1.00 93.88 131 THR A N 1
ATOM 1013 C CA . THR A 1 131 ? -9.027 -0.396 12.711 1.00 93.88 131 THR A CA 1
ATOM 1014 C C . THR A 1 131 ? -10.297 0.151 12.055 1.00 93.88 131 THR A C 1
ATOM 1016 O O . THR A 1 131 ? -10.427 1.366 11.928 1.00 93.88 131 THR A O 1
ATOM 1019 N N . PRO A 1 132 ? -11.290 -0.699 11.719 1.00 93.00 132 PRO A N 1
ATOM 1020 C CA . PRO A 1 132 ? -12.519 -0.247 11.050 1.00 93.00 132 PRO A CA 1
ATOM 1021 C C . PRO A 1 132 ? -13.379 0.694 11.901 1.00 93.00 132 PRO A C 1
ATOM 1023 O O . PRO A 1 132 ? -14.331 1.273 11.404 1.00 93.00 132 PRO A O 1
ATOM 1026 N N . ARG A 1 133 ? -13.055 0.839 13.191 1.00 92.44 133 ARG A N 1
ATOM 1027 C CA . ARG A 1 133 ? -13.723 1.743 14.137 1.00 92.44 133 ARG A CA 1
ATOM 1028 C C . ARG A 1 133 ? -12.946 3.036 14.397 1.00 92.44 133 ARG A C 1
ATOM 1030 O O . ARG A 1 133 ? -13.341 3.798 15.273 1.00 92.44 133 ARG A O 1
ATOM 1037 N N . CYS A 1 134 ? -11.830 3.252 13.700 1.00 94.06 134 CYS A N 1
ATOM 1038 C CA . CYS A 1 134 ? -11.078 4.493 13.819 1.00 94.06 134 CYS A CA 1
ATOM 1039 C C . CYS A 1 134 ? -11.930 5.659 13.318 1.00 94.06 134 CYS A C 1
ATOM 1041 O O . CYS A 1 134 ? -12.658 5.527 12.338 1.00 94.06 134 CYS A O 1
ATOM 1043 N N . SER A 1 135 ? -11.844 6.800 13.995 1.00 92.31 135 SER A N 1
ATOM 1044 C CA . SER A 1 135 ? -12.583 8.014 13.638 1.00 92.31 135 SER A CA 1
ATOM 1045 C C . SER A 1 135 ? -11.993 8.751 12.435 1.00 92.31 135 SER A C 1
ATOM 1047 O O . SER A 1 135 ? -12.617 9.689 11.946 1.00 92.31 135 SER A O 1
ATOM 1049 N N . MET A 1 136 ? -10.805 8.351 11.976 1.00 92.94 136 MET A N 1
ATOM 1050 C CA . MET A 1 136 ? -10.041 9.027 10.929 1.00 92.94 136 MET A CA 1
ATOM 1051 C C . MET A 1 136 ? -9.326 8.025 10.026 1.00 92.94 136 MET A C 1
ATOM 1053 O O . MET A 1 136 ? -8.903 6.954 10.469 1.00 92.94 136 MET A O 1
ATOM 1057 N N . TRP A 1 137 ? -9.149 8.397 8.760 1.00 93.00 137 TRP A N 1
ATOM 1058 C CA . TRP A 1 137 ? -8.396 7.613 7.781 1.00 93.00 137 TRP A CA 1
ATOM 1059 C C . TRP A 1 137 ? -6.903 7.885 7.941 1.00 93.00 137 TRP A C 1
ATOM 1061 O O . TRP A 1 137 ? -6.380 8.823 7.345 1.00 93.00 137 TRP A O 1
ATOM 1071 N N . LEU A 1 138 ? -6.242 7.066 8.757 1.00 92.88 138 LEU A N 1
ATOM 1072 C CA . LEU A 1 138 ? -4.834 7.223 9.111 1.00 92.88 138 LEU A CA 1
ATOM 1073 C C . LEU A 1 138 ? -4.026 5.988 8.703 1.00 92.88 138 LEU A C 1
ATOM 1075 O O . LEU A 1 138 ? -4.533 4.862 8.800 1.00 92.88 138 LEU A O 1
ATOM 1079 N N . PRO A 1 139 ? -2.773 6.169 8.260 1.00 93.12 139 PRO A N 1
ATOM 1080 C CA . PRO A 1 139 ? -1.926 5.051 7.908 1.00 93.12 139 PRO A CA 1
ATOM 1081 C C . PRO A 1 139 ? -1.424 4.309 9.154 1.00 93.12 139 PRO A C 1
ATOM 1083 O O . PRO A 1 139 ? -1.278 4.862 10.243 1.00 93.12 139 PRO A O 1
ATOM 1086 N N . ALA A 1 140 ? -1.157 3.017 8.975 1.00 91.62 140 ALA A N 1
ATOM 1087 C CA . ALA A 1 140 ? -0.475 2.156 9.951 1.00 91.62 140 ALA A CA 1
ATOM 1088 C C . ALA A 1 140 ? 0.713 1.405 9.329 1.00 91.62 140 ALA A C 1
ATOM 1090 O O . ALA A 1 140 ? 1.455 0.708 10.022 1.00 91.62 140 ALA A O 1
ATOM 1091 N N . PHE A 1 141 ? 0.856 1.519 8.010 1.00 91.38 141 PHE A N 1
ATOM 1092 C CA . PHE A 1 141 ? 1.958 0.989 7.232 1.00 91.38 141 PHE A CA 1
ATOM 1093 C C . PHE A 1 141 ? 2.401 2.075 6.255 1.00 91.38 141 PHE A C 1
ATOM 1095 O O . PHE A 1 141 ? 1.547 2.786 5.723 1.00 91.38 141 PHE A O 1
ATOM 1102 N N . GLY A 1 142 ? 3.699 2.142 5.980 1.00 88.75 142 GLY A N 1
ATOM 1103 C CA . GLY A 1 142 ? 4.270 3.029 4.971 1.00 88.75 142 GLY A CA 1
ATOM 1104 C C . GLY A 1 142 ? 4.783 2.246 3.767 1.00 88.75 142 GLY A C 1
ATOM 1105 O O . GLY A 1 142 ? 5.394 1.185 3.928 1.00 88.75 142 GLY A O 1
ATOM 1106 N N . PHE A 1 143 ? 4.562 2.767 2.562 1.00 88.69 143 PHE A N 1
ATOM 1107 C CA . PHE A 1 143 ? 5.200 2.301 1.337 1.00 88.69 143 PHE A CA 1
ATOM 1108 C C . PHE A 1 143 ? 6.461 3.125 1.098 1.00 88.69 143 PHE A C 1
ATOM 1110 O O . PHE A 1 143 ? 6.426 4.231 0.562 1.00 88.69 143 PHE A O 1
ATOM 1117 N N . THR A 1 144 ? 7.603 2.598 1.525 1.00 85.81 144 THR A N 1
ATOM 1118 C CA . THR A 1 144 ? 8.853 3.356 1.507 1.00 85.81 144 THR A CA 1
ATOM 1119 C C . THR A 1 144 ? 9.866 2.730 0.566 1.00 85.81 144 THR A C 1
ATOM 1121 O O . THR A 1 144 ? 9.943 1.507 0.400 1.00 85.81 144 THR A O 1
ATOM 1124 N N . ARG A 1 145 ? 10.669 3.594 -0.062 1.00 83.69 145 ARG A N 1
ATOM 1125 C CA . ARG A 1 145 ? 11.911 3.158 -0.694 1.00 83.69 145 ARG A CA 1
ATOM 1126 C C . ARG A 1 145 ? 12.882 2.784 0.415 1.00 83.69 145 ARG A C 1
ATOM 1128 O O . ARG A 1 145 ? 13.103 3.572 1.338 1.00 83.69 145 ARG A O 1
ATOM 1135 N N . ASN A 1 146 ? 13.488 1.610 0.302 1.00 71.56 146 ASN A N 1
ATOM 1136 C CA . ASN A 1 146 ? 14.478 1.159 1.268 1.00 71.56 146 ASN A CA 1
ATOM 1137 C C . ASN A 1 146 ? 15.793 1.921 1.037 1.00 71.56 146 ASN A C 1
ATOM 1139 O O . ASN A 1 146 ? 16.691 1.463 0.333 1.00 71.56 146 ASN A O 1
ATOM 1143 N N . TYR A 1 147 ? 15.916 3.116 1.613 1.00 63.31 147 TYR A N 1
ATOM 1144 C CA . TYR A 1 147 ? 17.211 3.782 1.710 1.00 63.31 147 TYR A CA 1
ATOM 1145 C C . TYR A 1 147 ? 18.073 3.044 2.732 1.00 63.31 147 TYR A C 1
ATOM 1147 O O . TYR A 1 147 ? 17.553 2.562 3.736 1.00 63.31 147 TYR A O 1
ATOM 1155 N N . MET A 1 148 ? 19.377 2.940 2.444 1.00 53.16 148 MET A N 1
ATOM 1156 C CA . MET A 1 148 ? 20.408 2.341 3.303 1.00 53.16 148 MET A CA 1
ATOM 1157 C C . MET A 1 148 ? 20.117 2.611 4.782 1.00 53.16 148 MET A C 1
ATOM 1159 O O . MET A 1 148 ? 20.336 3.716 5.272 1.00 53.16 148 MET A O 1
ATOM 1163 N N . ALA A 1 149 ? 19.578 1.613 5.470 1.00 54.72 149 ALA A N 1
ATOM 1164 C CA . ALA A 1 149 ? 19.207 1.740 6.863 1.00 54.72 149 ALA A CA 1
ATOM 1165 C C . ALA A 1 149 ? 20.446 1.641 7.760 1.00 54.72 149 ALA A C 1
ATOM 1167 O O . ALA A 1 149 ? 21.408 0.938 7.444 1.00 54.72 149 ALA A O 1
ATOM 1168 N N . ASP A 1 150 ? 20.371 2.267 8.935 1.00 54.31 150 ASP A N 1
ATOM 1169 C CA . ASP A 1 150 ? 21.379 2.154 10.000 1.00 54.31 150 ASP A CA 1
ATOM 1170 C C . ASP A 1 150 ? 21.579 0.704 10.489 1.00 54.31 150 ASP A C 1
ATOM 1172 O O . ASP A 1 150 ? 22.576 0.378 11.137 1.00 54.31 150 ASP A O 1
ATOM 1176 N N . ASN A 1 151 ? 20.636 -0.189 10.169 1.00 59.50 151 ASN A N 1
ATOM 1177 C CA . ASN A 1 151 ? 20.710 -1.616 10.443 1.00 59.50 151 ASN A CA 1
ATOM 1178 C C . ASN A 1 151 ? 21.244 -2.379 9.211 1.00 59.50 151 ASN A C 1
ATOM 1180 O O . ASN 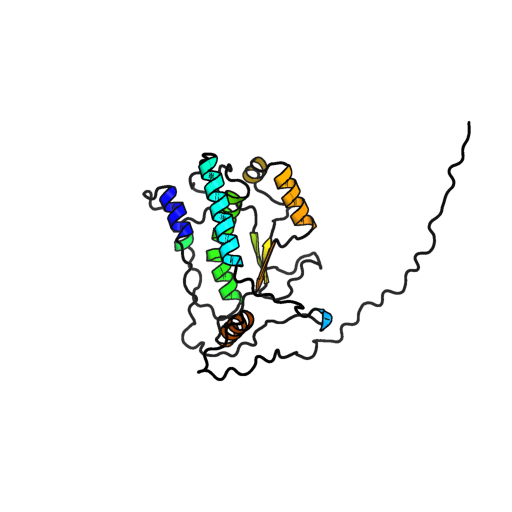A 1 151 ? 20.594 -2.375 8.165 1.00 59.50 151 ASN A O 1
ATOM 1184 N N . PRO A 1 152 ? 22.363 -3.119 9.323 1.00 60.81 152 PRO A N 1
ATOM 1185 C CA . PRO A 1 152 ? 22.898 -3.941 8.234 1.00 60.81 152 PRO A CA 1
ATOM 1186 C C . PRO A 1 152 ? 21.912 -4.980 7.679 1.00 60.81 152 PRO A C 1
ATOM 1188 O O . PRO A 1 152 ? 22.037 -5.372 6.522 1.00 60.81 152 PRO A O 1
ATOM 1191 N N . ALA A 1 153 ? 20.939 -5.429 8.482 1.00 59.72 153 ALA A N 1
ATOM 1192 C CA . ALA A 1 153 ? 19.892 -6.354 8.041 1.00 59.72 153 ALA A CA 1
ATOM 1193 C C . ALA A 1 153 ? 18.834 -5.693 7.137 1.00 59.72 153 ALA A C 1
ATOM 1195 O O . ALA A 1 153 ? 18.117 -6.389 6.426 1.00 59.72 153 ALA A O 1
ATOM 1196 N N . ASP A 1 154 ? 18.766 -4.362 7.141 1.00 59.09 154 ASP A N 1
ATOM 1197 C CA . ASP A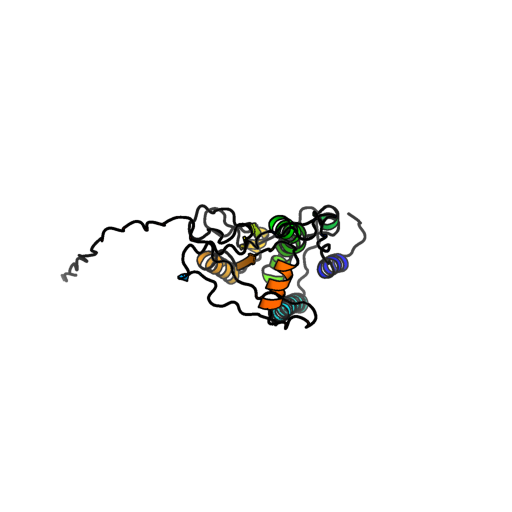 1 154 ? 17.825 -3.555 6.369 1.00 59.09 154 ASP A CA 1
ATOM 1198 C C . ASP A 1 154 ? 18.489 -2.977 5.098 1.00 59.09 154 ASP A C 1
ATOM 1200 O O . ASP A 1 154 ? 17.991 -2.021 4.500 1.00 59.09 154 ASP A O 1
ATOM 1204 N N . GLN A 1 155 ? 19.606 -3.550 4.636 1.00 61.47 155 GLN A N 1
ATOM 1205 C CA . GLN A 1 155 ? 20.170 -3.184 3.336 1.00 61.47 155 GLN A CA 1
ATOM 1206 C C . GLN A 1 155 ? 19.195 -3.577 2.216 1.00 61.47 155 GLN A C 1
ATOM 1208 O O . GLN A 1 155 ? 18.655 -4.685 2.200 1.00 61.47 155 GLN A O 1
ATOM 1213 N N . ALA A 1 156 ? 18.922 -2.646 1.303 1.00 59.94 156 ALA A N 1
ATOM 1214 C CA . ALA A 1 156 ? 18.177 -2.942 0.086 1.00 59.94 156 ALA A CA 1
ATOM 1215 C C . ALA A 1 156 ? 19.026 -3.838 -0.823 1.00 59.94 156 ALA A C 1
ATOM 1217 O O . ALA A 1 156 ? 20.226 -3.589 -1.006 1.00 59.94 156 ALA A O 1
ATOM 1218 N N . PHE A 1 157 ? 18.418 -4.884 -1.383 1.00 59.97 157 PHE A N 1
ATOM 1219 C CA . PHE A 1 157 ? 19.121 -5.796 -2.284 1.00 59.97 157 PHE A CA 1
ATOM 1220 C C . PHE A 1 157 ? 19.364 -5.143 -3.645 1.00 59.97 157 PHE A C 1
ATOM 1222 O O . PHE A 1 157 ? 20.408 -5.360 -4.268 1.00 59.97 157 PHE A O 1
ATOM 1229 N N . THR A 1 158 ? 18.445 -4.273 -4.053 1.00 64.50 158 THR A N 1
ATOM 1230 C CA . THR A 1 158 ? 18.486 -3.526 -5.308 1.00 64.50 158 THR A CA 1
ATOM 1231 C C . THR A 1 158 ? 18.340 -2.026 -5.036 1.00 64.50 158 THR A C 1
ATOM 1233 O O . THR A 1 158 ? 18.053 -1.587 -3.923 1.00 64.50 158 THR A O 1
ATOM 1236 N N . VAL A 1 159 ? 18.622 -1.207 -6.049 1.00 64.00 159 VAL A N 1
ATOM 1237 C CA . VAL A 1 159 ? 18.474 0.258 -5.947 1.00 64.00 159 VAL A CA 1
ATOM 1238 C C . VAL A 1 159 ? 16.994 0.667 -6.008 1.00 64.00 159 VAL A C 1
ATOM 1240 O O . VAL A 1 159 ? 16.632 1.747 -5.543 1.00 64.00 159 VAL A O 1
ATOM 1243 N N . GLU A 1 160 ? 16.133 -0.215 -6.517 1.00 75.38 160 GLU A N 1
ATOM 1244 C CA . GLU A 1 160 ? 14.727 0.053 -6.837 1.00 75.38 160 GLU A CA 1
ATOM 1245 C C . GLU A 1 160 ? 13.783 -0.862 -6.042 1.00 75.38 160 GLU A C 1
ATOM 1247 O O . GLU A 1 160 ? 12.686 -1.205 -6.487 1.00 75.38 160 GLU A O 1
ATOM 1252 N N . GLU A 1 161 ? 14.229 -1.233 -4.837 1.00 81.69 161 GLU A N 1
ATO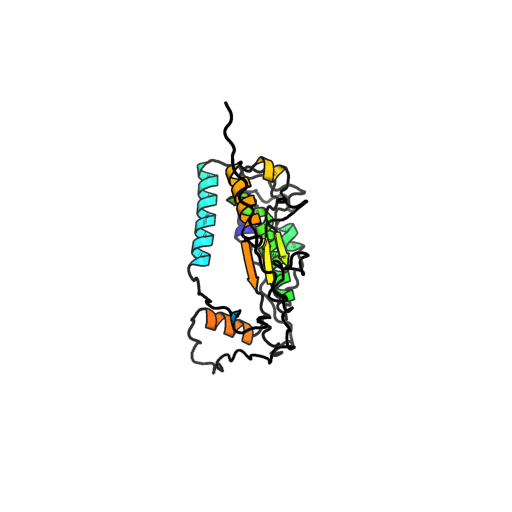M 1253 C CA . GLU A 1 161 ? 13.467 -2.009 -3.868 1.00 81.69 161 GLU A CA 1
ATOM 1254 C C . GLU A 1 161 ? 12.580 -1.090 -3.020 1.00 81.69 161 GLU A C 1
ATOM 1256 O O . GLU A 1 161 ? 13.052 -0.201 -2.298 1.00 81.69 161 GLU A O 1
ATOM 1261 N N . TYR A 1 162 ? 11.281 -1.357 -3.058 1.00 86.56 162 TYR A N 1
ATOM 1262 C CA . TYR A 1 162 ? 10.279 -0.674 -2.248 1.00 86.56 162 TYR A CA 1
ATOM 1263 C C . TYR A 1 162 ? 9.590 -1.684 -1.352 1.00 86.56 162 TYR A C 1
ATOM 1265 O O . TYR A 1 162 ? 9.481 -2.863 -1.686 1.00 86.56 162 TYR A O 1
ATOM 1273 N N . SER A 1 163 ? 9.139 -1.269 -0.177 1.00 87.75 163 SER A N 1
ATOM 1274 C CA . SER A 1 163 ? 8.488 -2.186 0.753 1.00 87.75 163 SER A CA 1
ATOM 1275 C C . SER A 1 163 ? 7.356 -1.524 1.511 1.00 87.75 163 SER A C 1
ATOM 1277 O O . SER A 1 163 ? 7.432 -0.353 1.873 1.00 87.75 163 SER A O 1
ATOM 1279 N N . VAL A 1 164 ? 6.330 -2.322 1.801 1.00 89.12 164 VAL A N 1
ATOM 1280 C CA . VAL A 1 164 ? 5.361 -1.991 2.843 1.00 89.12 164 VAL A CA 1
ATOM 1281 C C . VAL A 1 164 ? 6.000 -2.360 4.171 1.00 89.12 164 VAL A C 1
ATOM 1283 O O . VAL A 1 164 ? 6.326 -3.529 4.411 1.00 89.12 164 VAL A O 1
ATOM 1286 N N . CYS A 1 165 ? 6.175 -1.363 5.024 1.00 90.44 165 CYS A N 1
ATOM 1287 C CA . CYS A 1 165 ? 6.823 -1.498 6.317 1.00 90.44 165 CYS A CA 1
ATOM 1288 C C . CYS A 1 165 ? 5.911 -1.009 7.439 1.00 90.44 165 CYS A C 1
ATOM 1290 O O . CYS A 1 165 ? 5.019 -0.188 7.231 1.00 90.44 165 CYS A O 1
ATOM 1292 N N . LEU A 1 166 ? 6.171 -1.511 8.643 1.00 90.12 166 LEU A N 1
ATOM 1293 C CA . LEU A 1 166 ? 5.698 -0.871 9.866 1.00 90.12 166 LEU A CA 1
ATOM 1294 C C . LEU A 1 166 ? 6.633 0.296 10.186 1.00 90.12 166 LEU A C 1
ATOM 1296 O O . LEU A 1 166 ? 7.857 0.115 10.201 1.00 90.12 166 LEU A O 1
ATOM 1300 N N . ASP A 1 167 ? 6.057 1.463 10.452 1.00 88.19 167 ASP A N 1
ATOM 1301 C CA . ASP A 1 167 ? 6.830 2.620 10.884 1.00 88.19 167 ASP A CA 1
ATOM 1302 C C . ASP A 1 167 ? 7.377 2.392 12.295 1.00 88.19 167 ASP A C 1
ATOM 1304 O O . ASP A 1 167 ? 6.791 1.673 13.111 1.00 88.19 167 ASP A O 1
ATOM 1308 N N . ILE A 1 168 ? 8.547 2.965 12.570 1.00 88.12 168 ILE A N 1
ATOM 1309 C CA . ILE A 1 168 ? 9.262 2.787 13.835 1.00 88.12 168 ILE A CA 1
ATOM 1310 C C . ILE A 1 168 ? 9.585 4.160 14.402 1.00 88.12 168 ILE A C 1
ATOM 1312 O O . ILE A 1 168 ? 10.215 4.972 13.729 1.00 88.12 168 ILE A O 1
ATOM 1316 N N . GLU A 1 169 ? 9.240 4.364 15.666 1.00 89.38 169 GLU A N 1
ATOM 1317 C CA . GLU A 1 169 ? 9.654 5.514 16.465 1.00 89.38 169 GLU A CA 1
ATOM 1318 C C . GLU A 1 169 ? 10.171 4.992 17.811 1.00 89.38 169 GLU A C 1
ATOM 1320 O O . GLU A 1 169 ? 9.592 4.080 18.402 1.00 89.38 169 GLU A O 1
ATOM 1325 N N . ASP A 1 170 ? 11.327 5.483 18.266 1.00 87.69 170 ASP A N 1
ATOM 1326 C CA . ASP A 1 170 ? 11.934 5.095 19.550 1.00 87.69 170 ASP A CA 1
ATOM 1327 C C . ASP A 1 170 ? 12.056 3.575 19.804 1.00 87.69 170 ASP A C 1
ATOM 1329 O O . ASP A 1 170 ? 12.005 3.101 20.941 1.00 87.69 170 ASP A O 1
ATOM 1333 N N . LYS A 1 171 ? 12.310 2.795 18.741 1.00 85.62 171 LYS A N 1
ATOM 1334 C CA . LYS A 1 171 ? 12.447 1.319 18.749 1.00 85.62 171 LYS A CA 1
ATOM 1335 C C . LYS A 1 171 ? 11.150 0.538 19.012 1.00 85.62 171 LYS A C 1
ATOM 1337 O O . LYS A 1 171 ? 11.229 -0.678 19.198 1.00 85.62 171 LYS A O 1
ATOM 1342 N N . ASP A 1 172 ? 9.986 1.180 19.007 1.00 90.06 172 ASP A N 1
ATOM 1343 C CA . ASP A 1 172 ? 8.682 0.505 18.949 1.00 90.06 172 ASP A CA 1
ATOM 1344 C C . ASP A 1 172 ? 7.969 0.871 17.640 1.00 90.06 172 ASP A C 1
ATOM 1346 O O . ASP A 1 172 ? 8.430 1.711 16.865 1.00 90.06 172 ASP A O 1
ATOM 1350 N N . ILE A 1 173 ? 6.855 0.197 17.372 1.00 92.44 173 ILE A N 1
ATOM 1351 C CA . ILE A 1 173 ? 5.984 0.551 16.260 1.00 92.44 173 ILE A CA 1
ATOM 1352 C C . ILE A 1 173 ? 5.433 1.970 16.451 1.00 92.44 173 ILE A C 1
ATOM 1354 O O . ILE A 1 173 ? 4.852 2.287 17.493 1.00 92.44 173 ILE A O 1
ATOM 1358 N N . PHE A 1 174 ? 5.582 2.799 15.423 1.00 93.44 174 PHE A N 1
ATOM 1359 C CA . PHE A 1 174 ? 4.894 4.075 15.334 1.00 93.44 174 PHE A CA 1
ATOM 1360 C C . PHE A 1 174 ? 3.463 3.844 14.850 1.00 93.44 174 PHE A C 1
ATOM 1362 O O . PHE A 1 174 ? 3.235 3.207 13.824 1.00 93.44 174 PHE A O 1
ATOM 1369 N N . LEU A 1 175 ? 2.497 4.354 15.607 1.00 94.50 175 LEU A N 1
ATOM 1370 C CA . LEU A 1 175 ? 1.087 4.389 15.239 1.00 94.50 175 LEU A CA 1
ATOM 1371 C C . LEU A 1 175 ? 0.508 5.705 15.738 1.00 94.50 175 LEU A C 1
ATOM 1373 O O . LEU A 1 175 ? 0.785 6.105 16.873 1.00 94.50 175 LEU A O 1
ATOM 1377 N N . TYR A 1 176 ? -0.360 6.319 14.937 1.00 94.00 176 TYR A N 1
ATOM 1378 C CA . TYR A 1 176 ? -1.169 7.440 15.398 1.00 94.00 176 TYR A CA 1
ATOM 1379 C C . TYR A 1 176 ? -1.973 7.037 16.648 1.00 94.00 176 TYR A C 1
ATOM 1381 O O . TYR A 1 176 ? -2.449 5.892 16.717 1.00 94.00 176 TYR A O 1
ATOM 1389 N N . PRO A 1 177 ? -2.133 7.932 17.642 1.00 94.81 177 PRO A N 1
ATOM 1390 C CA . PRO A 1 177 ? -2.881 7.638 18.863 1.00 94.81 177 PRO A CA 1
ATOM 1391 C C . PRO A 1 177 ? -4.271 7.049 18.593 1.00 94.81 177 PRO A C 1
ATOM 1393 O O . PRO A 1 177 ? -4.627 6.029 19.178 1.00 94.81 177 PRO A O 1
ATOM 1396 N N . GLU A 1 178 ? -4.999 7.609 17.631 1.00 94.19 178 GLU A N 1
ATOM 1397 C CA . GLU A 1 178 ? -6.347 7.198 17.231 1.00 94.19 178 GLU A CA 1
ATOM 1398 C C . GLU A 1 178 ? -6.370 5.759 16.693 1.00 94.19 178 GLU A C 1
ATOM 1400 O O . GLU A 1 178 ? -7.244 4.959 17.037 1.00 94.19 178 GLU A O 1
ATOM 1405 N N . VAL A 1 179 ? -5.364 5.391 15.891 1.00 94.00 179 VAL A N 1
ATOM 1406 C CA . VAL A 1 179 ? -5.195 4.021 15.385 1.00 94.00 179 VAL A CA 1
ATOM 1407 C C . VAL A 1 179 ? -4.897 3.079 16.548 1.00 94.00 179 VAL A C 1
ATOM 1409 O O . VAL A 1 179 ? -5.503 2.012 16.658 1.00 94.00 179 VAL A O 1
ATOM 1412 N N . LYS A 1 180 ? -3.991 3.471 17.450 1.00 94.88 180 LYS A N 1
ATOM 1413 C CA . LYS A 1 180 ? -3.575 2.654 18.595 1.00 94.88 180 LYS A CA 1
ATOM 1414 C C . LYS A 1 180 ? -4.725 2.379 19.563 1.00 94.88 180 LYS A C 1
ATOM 1416 O O . LYS A 1 180 ? -4.845 1.251 20.031 1.00 94.88 180 LYS A O 1
ATOM 1421 N N . GLU A 1 181 ? -5.577 3.367 19.822 1.00 95.00 181 GLU A N 1
ATOM 1422 C CA . GLU A 1 181 ? -6.777 3.233 20.660 1.00 95.00 181 GLU A CA 1
ATOM 1423 C C . GLU A 1 181 ? -7.816 2.268 20.069 1.00 95.00 181 GLU A C 1
ATOM 1425 O O . GLU A 1 181 ? -8.565 1.625 20.805 1.00 95.00 181 GLU A O 1
ATOM 1430 N N . CYS A 1 182 ? -7.839 2.117 18.743 1.00 94.88 182 CYS A N 1
ATOM 1431 C CA . CYS A 1 182 ? -8.759 1.218 18.047 1.00 94.88 182 CYS A CA 1
ATOM 1432 C C . CYS A 1 182 ? -8.252 -0.226 17.926 1.00 94.88 182 CYS A C 1
ATOM 1434 O O . CYS A 1 182 ? -9.003 -1.114 17.502 1.00 94.88 182 CYS A O 1
ATOM 1436 N N . LEU A 1 183 ? -6.987 -0.485 18.262 1.00 94.75 183 LEU A N 1
ATOM 1437 C CA . LEU A 1 183 ? -6.411 -1.823 18.225 1.00 94.75 183 LEU A CA 1
ATOM 1438 C C . LEU A 1 183 ? -6.685 -2.569 19.530 1.00 94.75 183 LEU A C 1
ATOM 1440 O O . LEU A 1 183 ? -6.513 -2.048 20.626 1.00 94.75 183 LEU A O 1
ATOM 1444 N N . THR A 1 184 ? -7.042 -3.846 19.411 1.00 93.94 184 THR A N 1
ATOM 1445 C CA . THR A 1 184 ? -7.016 -4.752 20.562 1.00 93.94 184 THR A CA 1
ATOM 1446 C C . THR A 1 184 ? -5.571 -5.074 20.944 1.00 93.94 184 THR A C 1
ATOM 1448 O O . THR A 1 184 ? -4.684 -5.082 20.082 1.00 93.94 184 THR A O 1
ATOM 1451 N N . ASP A 1 185 ? -5.338 -5.428 22.210 1.00 94.94 185 ASP A N 1
ATOM 1452 C CA . ASP A 1 185 ? -4.013 -5.846 22.692 1.00 94.94 185 ASP A CA 1
ATOM 1453 C C . ASP A 1 185 ? -3.418 -6.979 21.841 1.00 94.94 185 ASP A C 1
ATOM 1455 O O . ASP A 1 185 ? -2.235 -6.947 21.498 1.00 94.94 185 ASP A O 1
ATOM 1459 N N . ASP A 1 186 ? -4.251 -7.934 21.416 1.00 95.81 186 ASP A N 1
ATOM 1460 C CA . ASP A 1 186 ? -3.845 -9.046 20.552 1.00 95.81 186 ASP A CA 1
ATOM 1461 C C . ASP A 1 186 ? -3.337 -8.574 19.182 1.00 95.81 186 ASP A C 1
ATOM 1463 O O . ASP A 1 186 ? -2.316 -9.068 18.687 1.00 95.81 186 ASP A O 1
ATOM 1467 N N . LYS A 1 187 ? -4.021 -7.602 18.559 1.00 93.44 187 LYS A N 1
ATOM 1468 C CA . LYS A 1 187 ? -3.600 -7.023 17.275 1.00 93.44 187 LYS A CA 1
ATOM 1469 C C . LYS A 1 187 ? -2.316 -6.219 17.441 1.00 93.44 187 LYS A C 1
ATOM 1471 O O . LYS A 1 187 ? -1.394 -6.383 16.646 1.00 93.44 187 LYS A O 1
ATOM 1476 N N . LEU A 1 188 ? -2.210 -5.410 18.493 1.00 95.00 188 LEU A N 1
ATOM 1477 C CA . LEU A 1 188 ? -0.994 -4.650 18.778 1.00 95.00 188 LEU A CA 1
ATOM 1478 C C . LEU A 1 188 ? 0.201 -5.583 19.039 1.00 95.00 188 LEU A C 1
ATOM 1480 O O . LEU A 1 188 ? 1.298 -5.367 18.521 1.00 95.00 188 LEU A O 1
ATOM 1484 N N . GLN A 1 189 ? -0.004 -6.667 19.790 1.00 95.12 189 GLN A N 1
ATOM 1485 C CA . GLN A 1 189 ? 1.024 -7.680 20.019 1.00 95.12 189 GLN A CA 1
ATOM 1486 C C . GLN A 1 189 ? 1.388 -8.428 18.729 1.00 95.12 189 GLN A C 1
ATOM 1488 O O . GLN A 1 189 ? 2.555 -8.768 18.524 1.00 95.12 189 GLN A O 1
ATOM 1493 N N . LEU A 1 190 ? 0.424 -8.688 17.841 1.00 93.50 190 LEU A N 1
ATOM 1494 C CA . LEU A 1 190 ? 0.699 -9.232 16.513 1.00 93.50 190 LEU A CA 1
ATOM 1495 C C . LEU A 1 190 ? 1.593 -8.289 15.701 1.00 93.50 190 LEU A C 1
ATOM 1497 O O . LEU A 1 190 ? 2.617 -8.748 15.204 1.00 93.50 190 LEU A O 1
ATOM 1501 N N . LEU A 1 191 ? 1.266 -6.997 15.622 1.00 93.62 191 LEU A N 1
ATOM 1502 C CA . LEU A 1 191 ? 2.074 -6.011 14.897 1.00 93.62 191 LEU A CA 1
ATOM 1503 C C . LEU A 1 191 ? 3.500 -5.920 15.454 1.00 93.62 191 LEU A C 1
ATOM 1505 O O . LEU A 1 191 ? 4.458 -5.959 14.691 1.00 93.62 191 LEU A O 1
ATOM 1509 N N . ARG A 1 192 ? 3.672 -5.922 16.781 1.00 94.19 192 ARG A N 1
ATOM 1510 C CA . ARG A 1 192 ? 5.006 -5.955 17.413 1.00 94.19 192 ARG A CA 1
ATOM 1511 C C . ARG A 1 192 ? 5.786 -7.232 17.107 1.00 94.19 192 ARG A C 1
ATOM 1513 O O . ARG A 1 192 ? 7.000 -7.192 16.912 1.00 94.19 192 ARG A O 1
ATOM 1520 N N . ARG A 1 193 ? 5.108 -8.385 17.071 1.00 93.56 193 ARG A N 1
ATOM 1521 C CA . ARG A 1 193 ? 5.733 -9.655 16.667 1.00 93.56 193 ARG A CA 1
ATOM 1522 C C . ARG A 1 193 ? 6.144 -9.633 15.202 1.00 93.56 193 ARG A C 1
ATOM 1524 O O . ARG A 1 193 ? 7.221 -10.140 14.900 1.00 93.56 193 ARG A O 1
ATOM 1531 N N . LEU A 1 194 ? 5.314 -9.058 14.331 1.00 90.81 194 LEU A N 1
ATOM 1532 C CA . LEU A 1 194 ? 5.653 -8.842 12.928 1.00 90.81 194 LEU A CA 1
ATOM 1533 C C . LEU A 1 194 ? 6.877 -7.940 12.834 1.00 90.81 194 LEU A C 1
ATOM 1535 O O . LEU A 1 194 ? 7.882 -8.409 12.332 1.00 90.81 194 LEU A O 1
ATOM 1539 N N . LEU A 1 195 ? 6.868 -6.761 13.457 1.00 89.56 195 LEU A N 1
ATOM 1540 C CA . LEU A 1 195 ? 8.008 -5.841 13.473 1.00 89.56 195 LEU A CA 1
ATOM 1541 C C . LEU A 1 195 ? 9.322 -6.516 13.904 1.00 89.56 195 LEU A C 1
ATOM 1543 O O . LEU A 1 195 ? 10.362 -6.315 13.284 1.00 89.56 195 LEU A O 1
ATOM 1547 N N . LYS A 1 196 ? 9.276 -7.338 14.959 1.00 88.44 196 LYS A N 1
ATOM 1548 C CA . LYS A 1 196 ? 10.455 -8.051 15.471 1.00 88.44 196 LYS A CA 1
ATOM 1549 C C . LYS A 1 196 ? 10.956 -9.149 14.527 1.00 88.44 196 LYS A C 1
ATOM 1551 O O . LYS A 1 196 ? 12.146 -9.456 14.548 1.00 88.44 196 LYS A O 1
ATOM 1556 N N . ARG A 1 197 ? 10.054 -9.802 13.789 1.00 88.44 197 ARG A N 1
ATOM 1557 C CA . ARG A 1 197 ? 10.378 -10.930 12.905 1.00 88.44 197 ARG A CA 1
ATOM 1558 C C . ARG A 1 197 ? 10.734 -10.443 11.503 1.00 88.44 197 ARG A C 1
ATOM 1560 O O . ARG A 1 197 ? 11.817 -10.746 11.024 1.00 88.44 197 ARG A O 1
ATOM 1567 N N . ASP A 1 198 ? 9.823 -9.683 10.906 1.00 83.56 198 ASP A N 1
ATOM 1568 C CA . ASP A 1 198 ? 9.869 -9.147 9.552 1.00 83.56 198 ASP A CA 1
ATOM 1569 C C . ASP A 1 198 ? 9.427 -7.676 9.580 1.00 83.56 198 ASP A C 1
ATOM 1571 O O . ASP A 1 198 ? 8.236 -7.358 9.636 1.00 83.56 198 ASP A O 1
ATOM 1575 N N . ARG A 1 199 ? 10.388 -6.751 9.516 1.00 79.81 199 ARG A N 1
ATOM 1576 C CA . ARG A 1 199 ? 10.080 -5.317 9.399 1.00 79.81 199 ARG A CA 1
ATOM 1577 C C . ARG A 1 199 ? 9.362 -4.993 8.081 1.00 79.81 199 ARG A C 1
ATOM 1579 O O . ARG A 1 199 ? 8.487 -4.128 8.048 1.00 79.81 199 ARG A O 1
ATOM 1586 N N . ARG A 1 200 ? 9.737 -5.699 7.010 1.00 85.12 200 ARG A N 1
ATOM 1587 C CA . ARG A 1 200 ? 9.157 -5.595 5.666 1.00 85.12 200 ARG A CA 1
ATOM 1588 C C . ARG A 1 200 ? 8.046 -6.629 5.532 1.00 85.12 200 ARG A C 1
ATOM 1590 O O . ARG A 1 200 ? 8.308 -7.828 5.569 1.00 85.12 200 ARG A O 1
ATOM 1597 N N . LEU A 1 201 ? 6.810 -6.165 5.384 1.00 86.88 201 LEU A N 1
ATOM 1598 C CA . LEU A 1 201 ? 5.642 -7.038 5.241 1.00 86.88 201 LEU A CA 1
ATOM 1599 C C . LEU A 1 201 ? 5.506 -7.559 3.809 1.00 86.88 201 LEU A C 1
ATOM 1601 O O . LEU A 1 201 ? 5.081 -8.691 3.588 1.00 86.88 201 LEU A O 1
ATOM 1605 N N . ALA A 1 202 ? 5.878 -6.723 2.844 1.00 87.19 202 ALA A N 1
ATOM 1606 C CA . ALA A 1 202 ? 5.935 -7.059 1.434 1.00 87.19 202 ALA A CA 1
ATOM 1607 C C . ALA A 1 202 ? 6.969 -6.169 0.742 1.00 87.19 202 ALA A C 1
ATOM 1609 O O . ALA A 1 202 ? 7.179 -5.027 1.155 1.00 87.19 202 ALA A O 1
ATOM 1610 N N . THR A 1 203 ? 7.591 -6.695 -0.310 1.00 86.06 203 THR A N 1
ATOM 1611 C CA . THR A 1 203 ? 8.646 -6.022 -1.068 1.00 86.06 203 THR A CA 1
ATOM 1612 C C . THR A 1 203 ? 8.328 -6.094 -2.554 1.00 86.06 203 THR A C 1
ATOM 1614 O O . THR A 1 203 ? 7.939 -7.147 -3.063 1.00 86.06 203 THR A O 1
ATOM 1617 N N . TRP A 1 204 ? 8.496 -4.967 -3.233 1.00 86.69 204 TRP A N 1
ATOM 1618 C CA . TRP A 1 204 ? 8.333 -4.799 -4.666 1.00 86.69 204 TRP A CA 1
ATOM 1619 C C . TRP A 1 204 ? 9.678 -4.450 -5.275 1.00 86.69 204 TRP A C 1
ATOM 1621 O O . TRP A 1 204 ? 10.411 -3.616 -4.747 1.00 86.69 204 TRP A O 1
ATOM 1631 N N . GLU A 1 205 ? 9.948 -5.078 -6.411 1.00 85.06 205 GLU A N 1
ATOM 1632 C CA . GLU A 1 205 ? 11.030 -4.702 -7.303 1.00 85.06 205 GLU A CA 1
ATOM 1633 C C . GLU A 1 205 ? 10.402 -4.067 -8.537 1.00 85.06 205 GLU A C 1
ATOM 1635 O O . GLU A 1 205 ? 9.565 -4.692 -9.201 1.00 85.06 205 GLU A O 1
ATOM 1640 N N . PHE A 1 206 ? 10.799 -2.838 -8.844 1.00 84.69 206 PHE A N 1
ATOM 1641 C CA . PHE A 1 206 ? 10.358 -2.169 -10.058 1.00 84.69 206 PHE A CA 1
ATOM 1642 C C . PHE A 1 206 ? 11.394 -2.343 -11.163 1.00 84.69 206 PHE A C 1
ATOM 1644 O O . PHE A 1 206 ? 12.600 -2.290 -10.940 1.00 84.69 206 PHE A O 1
ATOM 1651 N N . LEU A 1 207 ? 10.907 -2.566 -12.380 1.00 82.50 207 LEU A N 1
ATOM 1652 C CA . LEU A 1 207 ? 11.728 -2.688 -13.580 1.00 82.50 207 LEU A CA 1
ATOM 1653 C C . LEU A 1 207 ? 11.410 -1.530 -14.521 1.00 82.50 207 LEU A C 1
ATOM 1655 O O . LEU A 1 207 ? 10.259 -1.097 -14.538 1.00 82.50 207 LEU A O 1
ATOM 1659 N N . PRO A 1 208 ? 12.382 -1.060 -15.326 1.00 82.69 208 PRO A N 1
ATOM 1660 C CA . PRO A 1 208 ? 12.120 -0.035 -16.329 1.00 82.69 208 PRO A CA 1
ATOM 1661 C C . PRO A 1 208 ? 11.080 -0.540 -17.337 1.00 82.69 208 PRO A C 1
ATOM 1663 O O . PRO A 1 208 ? 11.005 -1.741 -17.615 1.00 82.69 208 PRO A O 1
ATOM 1666 N N . TYR A 1 209 ? 10.285 0.360 -17.917 1.00 82.75 209 TYR A N 1
ATOM 1667 C CA . TYR A 1 209 ? 9.201 0.002 -18.833 1.00 82.75 209 TYR A CA 1
ATOM 1668 C C . TYR A 1 209 ? 9.754 -0.237 -20.244 1.00 82.75 209 TYR A C 1
ATOM 1670 O O . TYR A 1 209 ? 9.519 0.519 -21.181 1.00 82.75 209 TYR A O 1
ATOM 1678 N N . THR A 1 210 ? 10.547 -1.300 -20.386 1.00 81.00 210 THR A N 1
ATOM 1679 C CA . THR A 1 210 ? 11.191 -1.694 -21.643 1.00 81.00 210 THR A CA 1
ATOM 1680 C C . THR A 1 210 ? 10.635 -3.015 -22.157 1.00 81.00 210 THR A C 1
ATOM 1682 O O . THR A 1 210 ? 10.183 -3.873 -21.391 1.00 81.00 210 THR A O 1
ATOM 1685 N N . THR A 1 211 ? 10.738 -3.240 -23.471 1.00 80.94 211 THR A N 1
ATOM 1686 C CA . THR A 1 211 ? 10.383 -4.525 -24.098 1.00 80.94 211 THR A CA 1
ATOM 1687 C C . THR A 1 211 ? 11.102 -5.699 -23.423 1.00 80.94 211 THR A C 1
ATOM 1689 O O . THR A 1 211 ? 10.519 -6.770 -23.242 1.00 80.94 211 THR A O 1
ATOM 1692 N N . GLN A 1 212 ? 12.355 -5.493 -23.005 1.00 79.62 212 GLN A N 1
ATOM 1693 C CA . GLN A 1 212 ? 13.151 -6.505 -22.319 1.00 79.62 212 GLN A CA 1
ATOM 1694 C C . GLN A 1 212 ? 12.578 -6.847 -20.936 1.00 79.62 212 GLN A C 1
ATOM 1696 O O . GLN A 1 212 ? 12.423 -8.029 -20.624 1.00 79.62 212 GLN A O 1
ATOM 1701 N N . ALA A 1 213 ? 12.238 -5.843 -20.118 1.00 79.19 213 ALA A N 1
ATOM 1702 C CA . ALA A 1 213 ? 11.654 -6.046 -18.788 1.00 79.19 213 ALA A CA 1
ATOM 1703 C C . ALA A 1 213 ? 10.315 -6.784 -18.877 1.00 79.19 213 ALA A C 1
ATOM 1705 O O . ALA A 1 213 ? 10.087 -7.769 -18.172 1.00 79.19 213 ALA A O 1
ATOM 1706 N N . ILE A 1 214 ? 9.460 -6.348 -19.807 1.00 79.56 214 ILE A N 1
ATOM 1707 C CA . ILE A 1 214 ? 8.159 -6.966 -20.072 1.00 79.56 214 ILE A CA 1
ATOM 1708 C C . ILE A 1 214 ? 8.345 -8.439 -20.456 1.00 79.56 214 ILE A C 1
ATOM 1710 O O . ILE A 1 214 ? 7.660 -9.308 -19.914 1.00 79.56 214 ILE A O 1
ATOM 1714 N N . ALA A 1 215 ? 9.307 -8.743 -21.333 1.00 77.25 215 ALA A N 1
ATOM 1715 C CA . ALA A 1 215 ? 9.606 -10.116 -21.725 1.00 77.25 215 ALA A CA 1
ATOM 1716 C C . ALA A 1 215 ? 10.085 -10.973 -20.540 1.00 77.25 215 ALA A C 1
ATOM 1718 O O . ALA A 1 215 ? 9.679 -12.129 -20.423 1.00 77.25 215 ALA A O 1
ATOM 1719 N N . VAL A 1 216 ? 10.914 -10.431 -19.640 1.00 75.94 216 VAL A N 1
ATOM 1720 C CA . VAL A 1 216 ? 11.340 -11.141 -18.421 1.00 75.94 216 VAL A CA 1
ATOM 1721 C C . VAL A 1 216 ? 10.140 -11.481 -17.541 1.00 75.94 216 VAL A C 1
ATOM 1723 O O . VAL A 1 216 ? 9.973 -12.646 -17.184 1.00 75.94 216 VAL A O 1
ATOM 1726 N N . ILE A 1 217 ? 9.270 -10.511 -17.253 1.00 75.81 217 ILE A N 1
ATOM 1727 C CA . ILE A 1 217 ? 8.071 -10.726 -16.427 1.00 75.81 217 ILE A CA 1
ATOM 1728 C C . ILE A 1 217 ? 7.160 -11.795 -17.053 1.00 75.81 217 ILE A C 1
ATOM 1730 O O . ILE A 1 217 ? 6.722 -12.721 -16.368 1.00 75.81 217 ILE A O 1
ATOM 1734 N N . GLN A 1 218 ? 6.918 -11.721 -18.366 1.00 73.69 218 GLN A N 1
ATOM 1735 C CA . GLN A 1 218 ? 6.088 -12.697 -19.084 1.00 73.69 218 GLN A CA 1
ATOM 1736 C C . GLN A 1 218 ? 6.679 -14.115 -19.036 1.00 73.69 218 GLN A C 1
ATOM 1738 O O . GLN A 1 218 ? 5.950 -15.084 -18.811 1.00 73.69 218 GLN A O 1
ATOM 1743 N N . ASN A 1 219 ? 8.001 -14.237 -19.185 1.00 71.94 219 ASN A N 1
ATOM 1744 C CA . ASN A 1 219 ? 8.700 -15.519 -19.110 1.00 71.94 219 ASN A CA 1
ATOM 1745 C C . ASN A 1 219 ? 8.686 -16.108 -17.689 1.00 71.94 219 ASN A C 1
ATOM 1747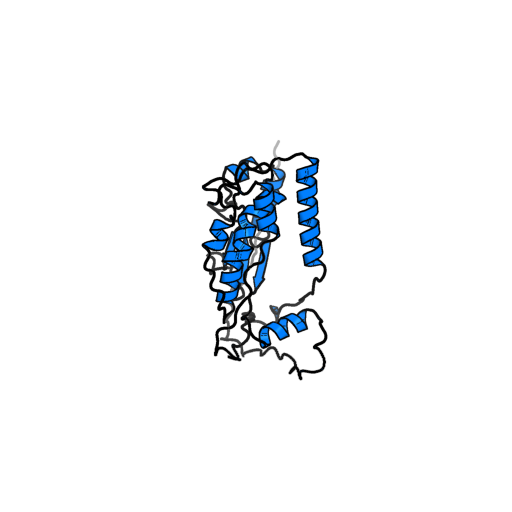 O O . ASN A 1 219 ? 8.528 -17.321 -17.536 1.00 71.94 219 ASN A O 1
ATOM 1751 N N . LEU A 1 220 ? 8.800 -15.273 -16.648 1.00 67.62 220 LEU A N 1
ATOM 1752 C CA . LEU A 1 220 ? 8.698 -15.705 -15.246 1.00 67.62 220 LEU A CA 1
ATOM 1753 C C . LEU A 1 220 ? 7.303 -16.250 -14.904 1.00 67.62 220 LEU A C 1
ATOM 1755 O O . LEU A 1 220 ? 7.185 -17.196 -14.125 1.00 67.62 220 LEU A O 1
ATOM 1759 N N . GLY A 1 221 ? 6.251 -15.703 -15.519 1.00 61.34 221 GLY A N 1
ATOM 1760 C CA . GLY A 1 221 ? 4.874 -16.184 -15.368 1.00 61.34 221 GLY A CA 1
ATOM 1761 C C . GLY A 1 221 ? 4.592 -17.537 -16.036 1.00 61.34 221 GLY A C 1
ATOM 1762 O O . GLY A 1 221 ? 3.479 -18.052 -15.927 1.00 61.34 221 GLY A O 1
ATOM 1763 N N . GLY A 1 222 ? 5.567 -18.120 -16.745 1.00 56.97 222 GLY A N 1
ATOM 1764 C CA . GLY A 1 222 ? 5.386 -19.357 -17.508 1.00 56.97 222 GLY A CA 1
ATOM 1765 C C . GLY A 1 222 ? 4.494 -19.192 -18.743 1.00 56.97 222 GLY A C 1
ATOM 1766 O O . GLY A 1 222 ? 4.059 -20.192 -19.321 1.00 56.97 222 GLY A O 1
ATOM 1767 N N . ALA A 1 223 ? 4.211 -17.955 -19.165 1.00 52.66 223 ALA A N 1
ATOM 1768 C CA . ALA A 1 223 ? 3.508 -17.704 -20.412 1.00 52.66 223 ALA A CA 1
ATOM 1769 C C . ALA A 1 223 ? 4.418 -18.133 -21.570 1.00 52.66 223 ALA A C 1
ATOM 1771 O O . ALA A 1 223 ? 5.539 -17.647 -21.708 1.00 52.66 223 ALA A O 1
ATOM 1772 N N . LYS A 1 224 ? 3.956 -19.068 -22.411 1.00 48.72 224 LYS A N 1
ATOM 1773 C CA . 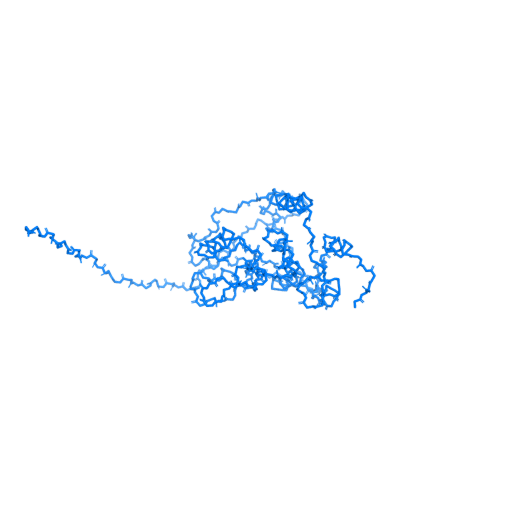LYS A 1 224 ? 4.680 -19.390 -23.645 1.00 48.72 224 LYS A CA 1
ATOM 1774 C C . LYS A 1 224 ? 4.692 -18.127 -24.514 1.00 48.72 224 LYS A C 1
ATOM 1776 O O . LYS A 1 224 ? 3.603 -17.630 -24.811 1.00 48.72 224 LYS A O 1
ATOM 1781 N N . PRO A 1 225 ? 5.864 -17.616 -24.932 1.00 48.81 225 PRO A N 1
ATOM 1782 C CA . PRO A 1 225 ? 5.912 -16.473 -25.831 1.00 48.81 225 PRO A CA 1
ATOM 1783 C C . PRO A 1 225 ? 5.087 -16.792 -27.080 1.00 48.81 225 PRO A C 1
ATOM 1785 O O . PRO A 1 225 ? 5.222 -17.873 -27.663 1.00 48.81 225 PRO A O 1
ATOM 1788 N N . SER A 1 226 ? 4.194 -15.876 -27.466 1.00 47.81 226 SER A N 1
ATOM 1789 C CA . SER A 1 226 ? 3.423 -16.024 -28.699 1.00 47.81 226 SER A CA 1
ATOM 1790 C C . SER A 1 226 ? 4.408 -16.175 -29.857 1.00 47.81 226 SER A C 1
ATOM 1792 O O . SER A 1 226 ? 5.311 -15.353 -30.018 1.00 47.81 226 SER A O 1
ATOM 1794 N N . SER A 1 227 ? 4.249 -17.241 -30.634 1.00 47.19 227 SER A N 1
ATOM 1795 C CA . SER A 1 227 ? 5.236 -17.840 -31.539 1.00 47.19 227 SER A CA 1
ATOM 1796 C C . SER A 1 227 ? 5.665 -17.007 -32.762 1.00 47.19 227 SER A C 1
ATOM 1798 O O . SER A 1 227 ? 6.110 -17.580 -33.751 1.00 47.19 227 SER A O 1
ATOM 1800 N N . SER A 1 228 ? 5.541 -15.678 -32.742 1.00 43.69 228 SER A N 1
ATOM 1801 C CA . SER A 1 228 ? 5.907 -14.792 -33.859 1.00 43.69 228 SER A CA 1
ATOM 1802 C C . SER A 1 228 ? 7.088 -13.857 -33.582 1.00 43.69 228 SER A C 1
ATOM 1804 O O . SER A 1 228 ? 7.575 -13.224 -34.516 1.00 43.69 228 SER A O 1
ATOM 1806 N N . ARG A 1 229 ? 7.606 -13.786 -32.347 1.00 45.03 229 ARG A N 1
ATOM 1807 C CA . ARG A 1 229 ? 8.857 -13.072 -32.039 1.00 45.03 229 ARG A CA 1
ATOM 1808 C C . ARG A 1 229 ? 9.918 -14.051 -31.560 1.00 45.03 229 ARG A C 1
ATOM 1810 O O . ARG A 1 229 ? 9.760 -14.686 -30.519 1.00 45.03 229 ARG A O 1
ATOM 1817 N N . THR A 1 230 ? 10.999 -14.153 -32.328 1.00 36.69 230 THR A N 1
ATOM 1818 C CA . THR A 1 230 ? 12.269 -14.778 -31.948 1.00 36.69 230 THR A CA 1
ATOM 1819 C C . THR A 1 230 ? 12.751 -14.134 -30.651 1.00 36.69 230 THR A C 1
ATOM 1821 O O . THR A 1 230 ? 13.387 -13.087 -30.652 1.00 36.69 230 THR A O 1
ATOM 1824 N N . THR A 1 231 ? 12.385 -14.730 -29.521 1.00 37.75 231 THR A N 1
ATOM 1825 C CA . THR A 1 231 ? 12.876 -14.329 -28.209 1.00 37.75 231 THR A CA 1
ATOM 1826 C C . THR A 1 231 ? 14.216 -15.014 -28.020 1.00 37.75 231 THR A C 1
ATOM 1828 O O . THR A 1 231 ? 14.308 -16.233 -27.877 1.00 37.75 231 THR A O 1
ATOM 1831 N N . THR A 1 232 ? 15.287 -14.229 -28.087 1.00 40.53 232 THR A N 1
ATOM 1832 C CA . THR A 1 232 ? 16.605 -14.653 -27.624 1.00 40.53 232 THR A CA 1
ATOM 1833 C C . THR A 1 232 ? 16.433 -15.158 -26.188 1.00 40.53 232 THR A C 1
ATOM 1835 O O . THR A 1 232 ? 15.836 -14.446 -25.377 1.00 40.53 232 THR A O 1
ATOM 1838 N N . PRO A 1 233 ? 16.888 -16.378 -25.847 1.00 40.06 233 PRO A N 1
ATOM 1839 C CA . PRO A 1 233 ? 16.793 -16.866 -24.479 1.00 40.06 233 PRO A CA 1
ATOM 1840 C C . PRO A 1 233 ? 17.466 -15.856 -23.554 1.00 40.06 233 PRO A C 1
ATOM 1842 O O . PRO A 1 233 ? 18.607 -15.456 -23.802 1.00 40.06 233 PRO A O 1
ATOM 1845 N N . PHE A 1 234 ? 16.748 -15.433 -22.511 1.00 40.06 234 PHE A N 1
ATOM 1846 C C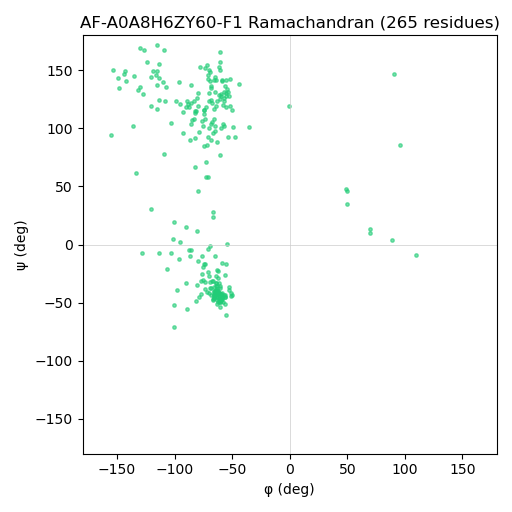A . PHE A 1 234 ? 17.279 -14.528 -21.501 1.00 40.06 234 PHE A CA 1
ATOM 1847 C C . PHE A 1 234 ? 18.493 -15.191 -20.846 1.00 40.06 234 PHE A C 1
ATOM 1849 O O . PHE A 1 234 ? 18.369 -16.088 -20.013 1.00 40.06 234 PHE A O 1
ATOM 1856 N N . LYS A 1 235 ? 19.690 -14.784 -21.269 1.00 35.00 235 LYS A N 1
ATOM 1857 C CA . LYS A 1 235 ? 20.925 -15.086 -20.559 1.00 35.00 235 LYS A CA 1
ATOM 1858 C C . LYS A 1 235 ? 21.076 -14.019 -19.496 1.00 35.00 235 LYS A C 1
ATOM 1860 O O . LYS A 1 235 ? 21.397 -12.877 -19.807 1.00 35.00 235 LYS A O 1
ATOM 1865 N N . MET A 1 236 ? 20.855 -14.412 -18.249 1.00 35.41 236 MET A N 1
ATOM 1866 C CA . MET A 1 236 ? 21.268 -13.625 -17.098 1.00 35.41 236 MET A CA 1
ATOM 1867 C C . MET A 1 236 ? 22.788 -13.439 -17.215 1.00 35.41 236 MET A C 1
ATOM 1869 O O . MET A 1 236 ? 23.552 -14.394 -17.067 1.00 35.41 236 MET A O 1
ATOM 1873 N N . SER A 1 237 ? 23.225 -12.247 -17.620 1.00 33.53 237 SER A N 1
ATOM 1874 C CA . SER A 1 237 ? 24.645 -11.928 -17.720 1.00 33.53 237 SER A CA 1
ATOM 1875 C C . SER A 1 237 ? 25.193 -11.834 -16.304 1.00 33.53 237 SER A C 1
ATOM 1877 O O . SER A 1 237 ? 25.008 -10.828 -15.624 1.00 33.53 237 SER A O 1
ATOM 1879 N N . THR A 1 238 ? 25.857 -12.889 -15.839 1.00 33.84 238 THR A N 1
ATOM 1880 C CA . THR A 1 238 ? 26.667 -12.810 -14.627 1.00 33.84 238 THR A CA 1
ATOM 1881 C C . THR A 1 238 ? 27.862 -11.915 -14.936 1.00 33.84 238 THR A C 1
ATOM 1883 O O . THR A 1 238 ? 28.789 -12.335 -15.633 1.00 33.84 238 THR A O 1
ATOM 1886 N N . TYR A 1 239 ? 27.847 -10.675 -14.456 1.00 33.97 239 TYR A N 1
ATOM 1887 C CA . TYR A 1 239 ? 29.053 -9.854 -14.466 1.00 33.97 239 TYR A CA 1
ATOM 1888 C C . TYR A 1 239 ? 30.102 -10.491 -13.541 1.00 33.97 239 TYR A C 1
ATOM 1890 O O . TYR A 1 239 ? 29.739 -11.068 -12.511 1.00 33.97 239 TYR A O 1
ATOM 1898 N N . PRO A 1 240 ? 31.402 -10.424 -13.881 1.00 34.06 240 PRO A N 1
ATOM 1899 C CA . PRO A 1 240 ? 32.442 -10.828 -12.947 1.00 34.06 240 PRO A CA 1
ATOM 1900 C C . PRO A 1 240 ? 32.288 -10.012 -11.650 1.00 3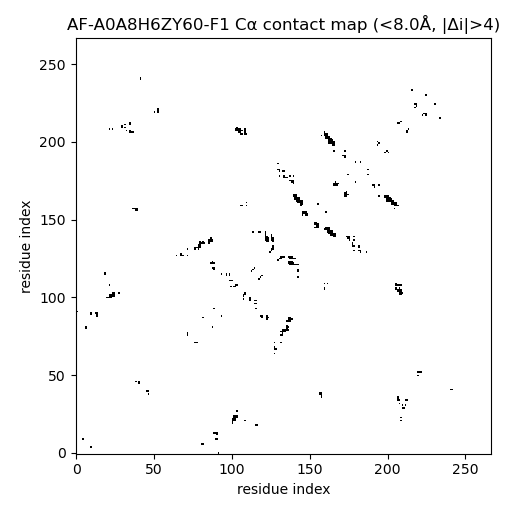4.06 240 PRO A C 1
ATOM 1902 O O . PRO A 1 240 ? 32.029 -8.808 -11.726 1.00 34.06 240 PRO A O 1
ATOM 1905 N N . PRO A 1 241 ? 32.408 -10.644 -10.468 1.00 35.31 241 PRO A N 1
ATOM 1906 C CA . PRO A 1 241 ? 32.172 -9.981 -9.192 1.00 35.31 241 PRO A CA 1
ATOM 1907 C C . PRO A 1 241 ? 33.020 -8.711 -9.071 1.00 35.31 241 PRO A C 1
ATOM 1909 O O . PRO A 1 241 ? 34.229 -8.726 -9.322 1.00 35.31 241 PRO A O 1
ATOM 1912 N N . ILE A 1 242 ? 32.374 -7.607 -8.687 1.00 29.48 242 ILE A N 1
ATOM 1913 C CA . ILE A 1 242 ? 33.036 -6.327 -8.426 1.00 29.48 242 ILE A CA 1
ATOM 1914 C C . ILE A 1 242 ? 33.831 -6.484 -7.126 1.00 29.48 242 ILE A C 1
ATOM 1916 O O . ILE A 1 242 ? 33.317 -6.305 -6.026 1.00 29.48 242 ILE A O 1
ATOM 1920 N N . GLY A 1 243 ? 35.100 -6.858 -7.270 1.00 36.44 243 GLY A N 1
ATOM 1921 C CA . GLY A 1 243 ? 36.061 -6.926 -6.176 1.00 36.44 243 GLY A CA 1
ATOM 1922 C C . GLY A 1 243 ? 36.127 -8.277 -5.462 1.00 36.44 243 GLY A C 1
ATOM 1923 O O . GLY A 1 243 ? 35.150 -9.006 -5.300 1.00 36.44 243 GLY A O 1
ATOM 1924 N N . LYS A 1 244 ? 37.336 -8.613 -5.002 1.00 32.47 244 LYS A N 1
ATOM 1925 C CA . LYS A 1 244 ? 37.553 -9.702 -4.049 1.00 32.47 244 LYS A CA 1
ATOM 1926 C C . LYS A 1 244 ? 37.107 -9.202 -2.676 1.00 32.47 244 LYS A C 1
ATOM 1928 O O . LYS A 1 244 ? 37.835 -8.447 -2.037 1.00 32.47 244 LYS A O 1
ATOM 1933 N N . PHE A 1 245 ? 35.923 -9.605 -2.227 1.00 31.38 245 PHE A N 1
ATOM 1934 C CA . PHE A 1 245 ? 35.527 -9.404 -0.836 1.00 31.38 245 PHE A CA 1
ATOM 1935 C C . PHE A 1 245 ? 36.402 -10.290 0.053 1.00 31.38 245 PHE A C 1
ATOM 1937 O O . PHE A 1 245 ? 36.251 -11.511 0.093 1.00 31.38 245 PHE A O 1
ATOM 1944 N N . HIS A 1 246 ? 37.350 -9.672 0.752 1.00 31.28 246 HIS A N 1
ATOM 1945 C CA . HIS A 1 246 ? 38.025 -10.311 1.870 1.00 31.28 246 HIS A CA 1
ATOM 1946 C C . HIS A 1 246 ? 37.041 -10.343 3.039 1.00 31.28 246 HIS A C 1
ATOM 1948 O O . HIS A 1 246 ? 36.733 -9.308 3.625 1.00 31.28 246 HIS A O 1
ATOM 1954 N N . LEU A 1 247 ? 36.522 -11.530 3.361 1.00 30.62 247 LEU A N 1
ATOM 1955 C CA . LEU A 1 247 ? 35.833 -11.748 4.630 1.00 30.62 247 LEU A CA 1
ATOM 1956 C C . LEU A 1 247 ? 36.779 -11.325 5.768 1.00 30.62 247 LEU A C 1
ATOM 1958 O O . LEU A 1 247 ? 37.955 -11.708 5.726 1.00 30.62 247 LEU A O 1
ATOM 1962 N N . PRO A 1 248 ? 36.318 -10.565 6.777 1.00 31.39 248 PRO A N 1
ATOM 1963 C CA . PRO A 1 248 ? 37.110 -10.368 7.978 1.00 31.39 248 PRO A CA 1
ATOM 1964 C C . PRO A 1 248 ? 37.404 -11.747 8.573 1.00 31.39 248 PRO A C 1
ATOM 1966 O O . PRO A 1 248 ? 36.495 -12.522 8.879 1.00 31.39 248 PRO A O 1
ATOM 1969 N N . VAL A 1 249 ? 38.691 -12.075 8.681 1.00 35.81 249 VAL A N 1
ATOM 1970 C CA . VAL A 1 249 ? 39.150 -13.264 9.395 1.00 35.81 249 VAL A CA 1
ATOM 1971 C C . VAL A 1 249 ? 38.790 -13.040 10.858 1.00 35.81 249 VAL A C 1
ATOM 1973 O O . VAL A 1 249 ? 39.498 -12.338 11.576 1.00 35.81 249 VAL A O 1
ATOM 1976 N N . PHE A 1 250 ? 37.670 -13.607 11.303 1.00 38.31 250 PHE A N 1
ATOM 1977 C CA . PHE A 1 250 ? 37.401 -13.745 12.726 1.00 38.31 250 PHE A CA 1
ATOM 1978 C C . PHE A 1 250 ? 38.424 -14.738 13.276 1.00 38.31 250 PHE A C 1
ATOM 1980 O O . PHE A 1 250 ? 38.287 -15.953 13.137 1.00 38.31 250 PHE A O 1
ATOM 1987 N N . ALA A 1 251 ? 39.509 -14.198 13.831 1.00 37.12 251 ALA A N 1
ATOM 1988 C CA . ALA A 1 251 ? 40.476 -14.966 14.592 1.00 37.12 251 ALA A CA 1
ATOM 1989 C C . ALA A 1 251 ? 39.733 -15.647 15.751 1.00 37.12 251 ALA A C 1
ATOM 1991 O O . ALA A 1 251 ? 39.030 -14.991 16.517 1.00 37.12 251 ALA A O 1
ATOM 1992 N N . GLY A 1 252 ? 39.849 -16.974 15.811 1.00 42.00 252 GLY A N 1
ATOM 1993 C CA . GLY A 1 252 ? 39.081 -17.840 16.695 1.00 42.00 252 GLY A CA 1
ATOM 1994 C C . GLY A 1 252 ? 39.087 -17.390 18.152 1.00 42.00 252 GLY A C 1
ATOM 1995 O O . GLY A 1 252 ? 40.113 -17.444 18.828 1.00 42.00 252 GLY A O 1
ATOM 1996 N N . GLN A 1 253 ? 37.909 -17.029 18.649 1.00 36.75 253 GLN A N 1
ATOM 1997 C CA . GLN A 1 253 ? 37.633 -16.995 20.075 1.00 36.75 253 GLN A CA 1
ATOM 1998 C C . GLN A 1 253 ? 37.193 -18.408 20.474 1.00 36.75 253 GLN A C 1
ATOM 2000 O O . GLN A 1 253 ? 36.092 -18.849 20.146 1.00 36.75 253 GLN A O 1
ATOM 2005 N N . LYS A 1 254 ? 38.094 -19.150 21.125 1.00 40.00 254 LYS A N 1
ATOM 2006 C CA . LYS A 1 254 ? 37.730 -20.363 21.859 1.00 40.00 254 LYS A CA 1
ATOM 2007 C C . LYS A 1 254 ? 36.814 -19.954 23.009 1.00 40.00 254 LYS A C 1
ATOM 2009 O O . LYS A 1 254 ? 37.222 -19.174 23.864 1.00 40.00 254 LYS A O 1
ATOM 2014 N N . ILE A 1 255 ? 35.592 -20.470 23.003 1.00 39.31 255 ILE A N 1
ATOM 2015 C CA . ILE A 1 255 ? 34.711 -20.457 24.168 1.00 39.31 255 ILE A CA 1
ATOM 2016 C C . ILE A 1 255 ? 35.072 -21.712 24.960 1.00 39.31 255 ILE A C 1
ATOM 2018 O O . ILE A 1 255 ? 34.532 -22.781 24.697 1.00 39.31 255 ILE A O 1
ATOM 2022 N N . ASP A 1 256 ? 36.026 -21.571 25.872 1.00 49.25 256 ASP A N 1
ATOM 2023 C CA . ASP A 1 256 ? 36.247 -22.507 26.968 1.00 49.25 256 ASP A CA 1
ATOM 2024 C C . ASP A 1 256 ? 35.923 -21.758 28.279 1.00 49.25 256 ASP A C 1
ATOM 2026 O O . ASP A 1 256 ? 36.194 -20.562 28.392 1.00 49.25 256 ASP A O 1
ATOM 2030 N N . ASP A 1 257 ? 35.331 -22.491 29.227 1.00 38.38 257 ASP A N 1
ATOM 2031 C CA . ASP A 1 257 ? 35.045 -22.156 30.636 1.00 38.38 257 ASP A CA 1
ATOM 2032 C C . ASP A 1 257 ? 33.644 -21.609 30.992 1.00 38.38 257 ASP A C 1
ATOM 2034 O O . ASP A 1 257 ? 33.409 -20.416 31.180 1.00 38.38 257 ASP A O 1
ATOM 2038 N N . ILE A 1 258 ? 32.714 -22.548 31.223 1.00 38.69 258 ILE A N 1
ATOM 2039 C CA . ILE A 1 258 ? 31.566 -22.370 32.128 1.00 38.69 258 ILE A CA 1
ATOM 2040 C C . ILE A 1 258 ? 32.004 -22.836 33.529 1.00 38.69 258 ILE A C 1
ATOM 2042 O O . ILE A 1 258 ? 32.292 -24.024 33.692 1.00 38.69 258 ILE A O 1
ATOM 2046 N N . PRO A 1 259 ? 32.011 -21.981 34.569 1.00 42.31 259 PRO A N 1
ATOM 2047 C CA . PRO A 1 259 ? 32.227 -22.433 35.937 1.00 42.31 259 PRO A CA 1
ATOM 2048 C C . PRO A 1 259 ? 30.919 -22.980 36.521 1.00 42.31 259 PRO A C 1
ATOM 2050 O O . PRO A 1 259 ? 29.959 -22.245 36.746 1.00 42.31 259 PRO A O 1
ATOM 2053 N N . THR A 1 260 ? 30.887 -24.276 36.821 1.00 45.75 260 THR A N 1
ATOM 2054 C CA . THR A 1 260 ? 29.907 -24.869 37.740 1.00 45.75 260 THR A CA 1
ATOM 2055 C C . THR A 1 260 ? 30.295 -24.540 39.180 1.00 45.75 260 THR A C 1
ATOM 2057 O O . THR A 1 260 ? 31.227 -25.141 39.713 1.00 45.75 260 THR A O 1
ATOM 2060 N N . SER A 1 261 ? 29.571 -23.628 39.834 1.00 43.22 261 SER A N 1
ATOM 2061 C CA . SER A 1 261 ? 29.631 -23.455 41.291 1.00 43.22 261 SER A CA 1
ATOM 2062 C C . SER A 1 261 ? 28.409 -24.082 41.967 1.00 43.22 261 SER A C 1
ATOM 2064 O O . SER A 1 261 ? 27.296 -23.563 41.915 1.00 43.22 261 SER A O 1
ATOM 2066 N N . SER A 1 262 ? 28.680 -25.239 42.563 1.00 38.53 262 SER A N 1
ATOM 2067 C CA . SER A 1 262 ? 28.140 -25.825 43.793 1.00 38.53 262 SER A CA 1
ATOM 2068 C C . SER A 1 262 ? 27.095 -25.024 44.589 1.00 38.53 262 SER A C 1
ATOM 2070 O O . SER A 1 262 ? 27.388 -23.990 45.187 1.00 38.53 262 SER A O 1
ATOM 2072 N N . ILE A 1 263 ? 25.907 -25.621 44.732 1.00 38.03 263 ILE A N 1
ATOM 2073 C CA . ILE A 1 263 ? 24.952 -25.335 45.809 1.00 38.03 263 ILE A CA 1
ATOM 2074 C C . ILE A 1 263 ? 25.392 -26.144 47.037 1.00 38.03 263 ILE A C 1
ATOM 2076 O O . ILE A 1 263 ? 25.363 -27.373 47.021 1.00 38.03 263 ILE A O 1
ATOM 2080 N N . SER A 1 264 ? 25.821 -25.445 48.088 1.00 42.09 264 SER A N 1
ATOM 2081 C CA . SER A 1 264 ? 26.072 -26.015 49.414 1.00 42.09 264 SER A CA 1
ATOM 2082 C C . SER A 1 264 ? 24.795 -25.953 50.243 1.00 42.09 264 SER A C 1
ATOM 2084 O O . SER A 1 264 ? 24.251 -24.877 50.477 1.00 42.09 264 SER A O 1
ATOM 2086 N N . SER A 1 265 ? 24.356 -27.111 50.725 1.00 38.81 265 SER A N 1
ATOM 2087 C CA . SER A 1 265 ? 23.402 -27.258 51.819 1.00 38.81 265 SER A CA 1
ATOM 2088 C C . SER A 1 265 ? 24.022 -26.806 53.144 1.00 38.81 265 SER A C 1
ATOM 2090 O O . SER A 1 265 ? 25.137 -27.223 53.460 1.00 38.81 265 SER A O 1
ATOM 2092 N N . ALA A 1 266 ? 23.280 -26.059 53.956 1.00 43.12 266 ALA A N 1
ATOM 2093 C CA . ALA A 1 266 ? 23.436 -26.072 55.406 1.00 43.12 266 ALA A CA 1
ATOM 2094 C C . ALA A 1 266 ? 22.082 -25.795 56.075 1.00 43.12 266 ALA A C 1
ATOM 2096 O O . ALA A 1 266 ? 21.264 -25.057 55.529 1.00 43.12 266 ALA A O 1
ATOM 2097 N N . ALA A 1 267 ? 21.908 -26.495 57.196 1.00 44.97 267 ALA A N 1
ATOM 2098 C CA . ALA A 1 267 ? 20.762 -26.623 58.093 1.00 44.97 267 ALA A CA 1
ATOM 2099 C C . ALA A 1 267 ? 20.069 -25.319 58.512 1.00 44.97 267 ALA A C 1
ATOM 2101 O O . ALA A 1 267 ? 20.768 -24.291 58.647 1.00 44.97 267 ALA A O 1
#